Protein 2QSJ (pdb70)

Organism: Ruegeria pomeroyi (strain ATCC 700808 / DSM 15171 / DSS-3) (NCBI:txid246200)

Sequence (242 aa):
LTVVLIVDDHHLIRAGAKNLLEGAFSGMRVEGAETVSDALAFLEADNTVDLILLDVAIDGLVRLKRFDPSNAVALIHELIRAALEAGADGFIPKSADPQVLIHAVSLILEGEIFLPRSYLLTVVLIVDDHHLIRAGAKNLLEGAFSGMRVEGAETVSDALAFLEADNTVDLILLDVAIDGLVRLKRFDPSNAVALISGEHELIRAALEAGADGFIPKSADPQVLIHAVSLILEGEIFLPRSY

CATH classification: 3.40.50.2300

Solvent-accessible surface area: 11861 Å² total; per-residue (Å²): 131,41,8,0,0,4,4,2,92,116,88,144,58,13,25,37,10,83,103,52,0,52,71,55,43,129,34,14,43,6,4,8,6,56,65,26,68,41,0,26,16,14,10,70,2,43,10,106,13,69,0,0,1,5,38,85,92,43,86,5,0,41,96,0,27,178,78,46,103,99,15,21,0,0,0,16,143,103,75,13,81,27,1,46,129,31,35,5,34,0,27,3,44,113,112,31,79,72,98,56,27,18,102,2,0,26,74,6,56,135,66,105,88,45,29,16,217,106,54,143,129,41,8,0,0,6,3,3,91,100,98,138,70,15,22,38,10,69,102,51,0,57,70,50,40,129,37,15,39,6,3,7,6,45,62,22,67,36,0,19,26,21,15,102,6,85,18,96,13,66,0,0,0,4,43,48,85,44,92,4,0,41,92,0,34,191,86,46,99,99,8,20,0,0,0,14,3,65,162,141,114,50,10,100,24,1,51,148,27,34,4,31,0,3,3,32,70,110,29,84,74,93,59,20,18,109,1,0,37,78,5,63,142,67,106,91,40,52,16,242,113,78

InterPro domains:
  IPR000792 Transcription regulator LuxR, C-terminal [PF00196] (151-204)
  IPR000792 Transcription regulator LuxR, C-terminal [PR00038] (153-167)
  IPR000792 Transcription regulator LuxR, C-terminal [PR00038] (167-183)
  IPR000792 Transcription regulator LuxR, C-terminal [PR00038] (183-195)
  IPR000792 Transcription regulator LuxR, C-terminal [PS50043] (146-211)
  IPR000792 Transcription regulator LuxR, C-terminal [SM00421] (150-207)
  IPR000792 Transcription regulator LuxR, C-terminal [cd06170] (153-200)
  IPR001789 Signal transduction response regulator, receiver domain [PF00072] (4-116)
  IPR001789 Signal transduction response regulator, receiver domain [PS50110] (3-120)
  IPR001789 Signal transduction response regulator, receiver domain [SM00448] (2-116)
  IPR011006 CheY-like superfamily [SSF52172] (3-129)
  IPR016032 Signal transduction response regulator, C-terminal effector [SSF46894] (139-211)
  IPR036388 Winged helix-like DNA-binding domain superfamily [G3DSA:1.10.10.10] (132-210)
  IPR051015 DNA-binding transcriptional activator EvgA-like [PTHR45566] (2-210)
  IPR058245 NreC/VraR/RcsB-like, phosphoacceptor receiver domain [cd17535] (4-121)

Structure (mmCIF, N/CA/C/O backbone):
data_2QSJ
#
_entry.id   2QSJ
#
_cell.length_a   57.459
_cell.length_b   57.459
_cell.length_c   111.354
_cell.angle_alpha   90.000
_cell.angle_beta   90.000
_cell.angle_gamma   90.000
#
_symmetry.space_group_name_H-M   'P 41'
#
loop_
_entity.id
_entity.type
_entity.pdbx_description
1 polymer 'DNA-binding response regulator, LuxR family'
2 water water
#
loop_
_atom_site.group_PDB
_atom_site.id
_atom_site.type_symbol
_atom_site.label_atom_id
_atom_site.label_alt_id
_atom_site.label_comp_id
_atom_site.label_asym_id
_atom_site.label_entity_id
_atom_site.label_seq_id
_atom_site.pdbx_PDB_ins_code
_atom_site.Cartn_x
_atom_site.Cartn_y
_atom_site.Cartn_z
_atom_site.occupancy
_atom_site.B_iso_or_equiv
_atom_site.auth_seq_id
_atom_site.auth_comp_id
_atom_site.auth_asym_id
_atom_site.auth_atom_id
_atom_site.pdbx_PDB_model_num
ATOM 1 N N . LEU A 1 3 ? 22.213 -11.787 69.494 1.00 67.34 1 LEU A N 1
ATOM 2 C CA . LEU A 1 3 ? 21.376 -11.416 68.294 1.00 66.47 1 LEU A CA 1
ATOM 3 C C . LEU A 1 3 ? 21.479 -9.916 68.005 1.00 64.97 1 LEU A C 1
ATOM 4 O O . LEU A 1 3 ? 21.256 -9.079 68.905 1.00 66.33 1 LEU A O 1
ATOM 9 N N . THR A 1 4 ? 21.818 -9.579 66.767 1.00 62.48 2 THR A N 1
ATOM 10 C CA . THR A 1 4 ? 21.781 -8.193 66.297 1.00 60.35 2 THR A CA 1
ATOM 11 C C . THR A 1 4 ? 20.372 -7.806 65.843 1.00 58.15 2 THR A C 1
ATOM 12 O O . THR A 1 4 ? 19.741 -8.570 65.107 1.00 57.27 2 THR A O 1
ATOM 16 N N . VAL A 1 5 ? 19.896 -6.635 66.284 1.00 55.79 3 VAL A N 1
ATOM 17 C CA . VAL A 1 5 ? 18.520 -6.169 65.994 1.00 53.73 3 VAL A CA 1
ATOM 18 C C . VAL A 1 5 ? 18.584 -4.820 65.294 1.00 52.59 3 VAL A C 1
ATOM 19 O O . VAL A 1 5 ? 19.156 -3.841 65.828 1.00 50.04 3 VAL A O 1
ATOM 23 N N . VAL A 1 6 ? 18.023 -4.782 64.082 1.00 51.08 4 VAL A N 1
ATOM 24 C CA . VAL A 1 6 ? 17.920 -3.531 63.308 1.00 49.76 4 VAL A CA 1
ATOM 25 C C . VAL A 1 6 ? 16.452 -3.227 63.186 1.00 49.78 4 VAL A C 1
ATOM 26 O O . VAL A 1 6 ? 15.685 -4.134 62.900 1.00 48.95 4 VAL A O 1
ATOM 30 N N . LEU A 1 7 ? 16.064 -1.988 63.519 1.00 48.18 5 LEU A N 1
ATOM 31 C CA . LEU A 1 7 ? 14.697 -1.530 63.316 1.00 48.69 5 LEU A CA 1
ATOM 32 C C . LEU A 1 7 ? 14.649 -0.678 62.063 1.00 48.48 5 LEU A C 1
ATOM 33 O O . LEU A 1 7 ? 15.337 0.354 61.979 1.00 49.25 5 LEU A O 1
ATOM 38 N N . ILE A 1 8 ? 13.862 -1.093 61.077 1.00 48.72 6 ILE A N 1
ATOM 39 C CA . ILE A 1 8 ? 13.669 -0.242 59.908 1.00 48.02 6 ILE A CA 1
ATOM 40 C C . ILE A 1 8 ? 12.355 0.534 60.008 1.00 50.18 6 ILE A C 1
ATOM 41 O O . ILE A 1 8 ? 11.278 -0.055 60.254 1.00 48.28 6 ILE A O 1
ATOM 46 N N . VAL A 1 9 ? 12.448 1.857 59.805 1.00 50.12 7 VAL A N 1
ATOM 47 C CA . VAL A 1 9 ? 11.335 2.781 60.043 1.00 50.92 7 VAL A CA 1
ATOM 48 C C . VAL A 1 9 ? 11.077 3.375 58.664 1.00 53.24 7 VAL A C 1
ATOM 49 O O . VAL A 1 9 ? 11.850 4.234 58.223 1.00 54.75 7 VAL A O 1
ATOM 53 N N . ASP A 1 10 ? 10.073 2.824 57.960 1.00 51.82 8 ASP A N 1
ATOM 54 C CA . ASP A 1 10 ? 9.696 3.176 56.595 1.00 53.02 8 ASP A CA 1
ATOM 55 C C . ASP A 1 10 ? 8.208 2.798 56.352 1.00 52.74 8 ASP A C 1
ATOM 56 O O . ASP A 1 10 ? 7.729 1.734 56.800 1.00 49.56 8 ASP A O 1
ATOM 61 N N . ASP A 1 11 ? 7.507 3.627 55.589 1.00 52.91 9 ASP A N 1
ATOM 62 C CA . ASP A 1 11 ? 6.045 3.433 55.425 1.00 54.55 9 ASP A CA 1
ATOM 63 C C . ASP A 1 11 ? 5.657 2.517 54.302 1.00 53.21 9 ASP A C 1
ATOM 64 O O . ASP A 1 11 ? 4.481 2.382 54.048 1.00 53.91 9 ASP A O 1
ATOM 69 N N . HIS A 1 12 ? 6.623 1.870 53.645 1.00 51.52 10 HIS A N 1
ATOM 70 C CA . HIS A 1 12 ? 6.302 0.879 52.636 1.00 50.63 10 HIS A CA 1
ATOM 71 C C . HIS A 1 12 ? 6.777 -0.468 53.079 1.00 48.66 10 HIS A C 1
ATOM 72 O O . HIS A 1 12 ? 7.958 -0.639 53.394 1.00 47.30 10 HIS A O 1
ATOM 79 N N . HIS A 1 13 ? 5.857 -1.424 53.077 1.00 46.70 11 HIS A N 1
ATOM 80 C CA . HIS A 1 13 ? 6.127 -2.771 53.474 1.00 47.52 11 HIS A CA 1
ATOM 81 C C . HIS A 1 13 ? 7.231 -3.327 52.583 1.00 48.08 11 HIS A C 1
ATOM 82 O O . HIS A 1 13 ? 8.100 -4.021 53.060 1.00 47.41 11 HIS A O 1
ATOM 89 N N . LEU A 1 14 ? 7.135 -3.074 51.289 1.00 48.39 12 LEU A N 1
ATOM 90 C CA . LEU A 1 14 ? 8.137 -3.557 50.304 1.00 50.14 12 LEU A CA 1
ATOM 91 C C . LEU A 1 14 ? 9.583 -3.188 50.725 1.00 48.39 12 LEU A C 1
ATOM 92 O O . LEU A 1 14 ? 10.450 -4.006 50.697 1.00 49.34 12 LEU A O 1
ATOM 97 N N . ILE A 1 15 ? 9.782 -1.978 51.195 1.00 49.02 13 ILE A N 1
ATOM 98 C CA . ILE A 1 15 ? 11.063 -1.532 51.680 1.00 50.05 13 ILE A CA 1
ATOM 99 C C . ILE A 1 15 ? 11.511 -2.235 52.946 1.00 50.28 13 ILE A C 1
ATOM 100 O O . ILE A 1 15 ? 12.665 -2.691 53.022 1.00 48.90 13 ILE A O 1
ATOM 105 N N . ARG A 1 16 ? 10.612 -2.312 53.943 1.00 47.79 14 ARG A N 1
ATOM 106 C CA . ARG A 1 16 ? 10.930 -2.936 55.227 1.00 47.32 14 ARG A CA 1
ATOM 107 C C . ARG A 1 16 ? 11.211 -4.429 55.027 1.00 48.48 14 ARG A C 1
ATOM 108 O O . ARG A 1 16 ? 12.168 -4.974 55.589 1.00 47.87 14 ARG A O 1
ATOM 116 N N . ALA A 1 17 ? 10.405 -5.085 54.204 1.00 49.13 15 ALA A N 1
ATOM 117 C CA . ALA A 1 17 ? 10.594 -6.535 53.912 1.00 49.59 15 ALA A CA 1
ATOM 118 C C . ALA A 1 17 ? 11.829 -6.822 53.061 1.00 49.95 15 ALA A C 1
ATOM 119 O O . ALA A 1 17 ? 12.530 -7.831 53.260 1.00 50.94 15 ALA A O 1
ATOM 121 N N . GLY A 1 18 ? 12.107 -5.950 52.110 1.00 50.32 16 GLY A N 1
ATOM 122 C CA . GLY A 1 18 ? 13.327 -6.088 51.307 1.00 50.98 16 GLY A CA 1
ATOM 123 C C . GLY A 1 18 ? 14.562 -6.007 52.204 1.00 50.84 16 GLY A C 1
ATOM 124 O O . GLY A 1 18 ? 15.460 -6.840 52.104 1.00 49.58 16 GLY A O 1
ATOM 125 N N . ALA A 1 19 ? 14.581 -5.017 53.102 1.00 49.93 17 ALA A N 1
ATOM 126 C CA . ALA A 1 19 ? 15.703 -4.819 54.042 1.00 50.66 17 ALA A CA 1
ATOM 127 C C . ALA A 1 19 ? 15.855 -6.022 54.990 1.00 50.87 17 ALA A C 1
ATOM 128 O O . ALA A 1 19 ? 16.969 -6.506 55.252 1.00 50.48 17 ALA A O 1
ATOM 130 N N . LYS A 1 20 ? 14.725 -6.512 55.488 1.00 48.97 18 LYS A N 1
ATOM 131 C CA . LYS A 1 20 ? 14.722 -7.640 56.379 1.00 49.85 18 LYS A CA 1
ATOM 132 C C . LYS A 1 20 ? 15.322 -8.889 55.692 1.00 52.05 18 LYS A C 1
ATOM 133 O O . LYS A 1 20 ? 16.132 -9.607 56.305 1.00 51.54 18 LYS A O 1
ATOM 139 N N . ASN A 1 21 ? 14.877 -9.146 54.455 1.00 52.08 19 ASN A N 1
ATOM 140 C CA . ASN A 1 21 ? 15.279 -10.324 53.728 1.00 54.60 19 ASN A CA 1
ATOM 141 C C . ASN A 1 21 ? 16.765 -10.217 53.398 1.00 54.29 19 ASN A C 1
ATOM 142 O O . ASN A 1 21 ? 17.534 -11.097 53.694 1.00 55.31 19 ASN A O 1
ATOM 147 N N . LEU A 1 22 ? 17.158 -9.103 52.827 1.00 53.93 20 LEU A N 1
ATOM 148 C CA . LEU A 1 22 ? 18.563 -8.828 52.594 1.00 54.76 20 LEU A CA 1
ATOM 149 C C . LEU A 1 22 ? 19.470 -8.966 53.818 1.00 54.85 20 LEU A C 1
ATOM 150 O O . LEU A 1 22 ? 20.492 -9.686 53.776 1.00 54.54 20 LEU A O 1
ATOM 155 N N . LEU A 1 23 ? 19.143 -8.261 54.903 1.00 53.84 21 LEU A N 1
ATOM 156 C CA . LEU A 1 23 ? 20.027 -8.205 56.046 1.00 53.77 21 LEU A CA 1
ATOM 157 C C . LEU A 1 23 ? 19.997 -9.497 56.839 1.00 54.67 21 LEU A C 1
ATOM 158 O O . LEU A 1 23 ? 21.008 -9.920 57.420 1.00 54.84 21 LEU A O 1
ATOM 163 N N . GLU A 1 24 ? 18.837 -10.123 56.921 1.00 54.79 22 GLU A N 1
ATOM 164 C CA . GLU A 1 24 ? 18.794 -11.353 57.669 1.00 55.38 22 GLU A CA 1
ATOM 165 C C . GLU A 1 24 ? 19.517 -12.473 56.901 1.00 57.43 22 GLU A C 1
ATOM 166 O O . GLU A 1 24 ? 20.043 -13.394 57.510 1.00 58.42 22 GLU A O 1
ATOM 172 N N . GLY A 1 25 ? 19.512 -12.404 55.576 1.00 58.62 23 GLY A N 1
ATOM 173 C CA . GLY A 1 25 ? 20.226 -13.400 54.741 1.00 61.09 23 GLY A CA 1
ATOM 174 C C . GLY A 1 25 ? 21.750 -13.254 54.767 1.00 61.92 23 GLY A C 1
ATOM 175 O O . GLY A 1 25 ? 22.478 -14.246 54.654 1.00 62.65 23 GLY A O 1
ATOM 176 N N . ALA A 1 26 ? 22.227 -12.028 54.960 1.00 62.34 24 ALA A N 1
ATOM 177 C CA . ALA A 1 26 ? 23.644 -11.738 54.845 1.00 63.10 24 ALA A CA 1
ATOM 178 C C . ALA A 1 26 ? 24.365 -11.846 56.169 1.00 63.93 24 ALA A C 1
ATOM 179 O O . ALA A 1 26 ? 25.576 -12.029 56.175 1.00 63.87 24 ALA A O 1
ATOM 181 N N . PHE A 1 27 ? 23.631 -11.697 57.273 1.00 63.97 25 PHE A N 1
ATOM 182 C CA . PHE A 1 27 ? 24.213 -11.655 58.592 1.00 65.21 25 PHE A CA 1
ATOM 183 C C . PHE A 1 27 ? 23.654 -12.846 59.357 1.00 66.56 25 PHE A C 1
ATOM 184 O O . PHE A 1 27 ? 22.458 -13.109 59.289 1.00 67.38 25 PHE A O 1
ATOM 192 N N . SER A 1 28 ? 24.496 -13.546 60.115 1.00 67.79 26 SER A N 1
ATOM 193 C CA . SER A 1 28 ? 24.045 -14.762 60.812 1.00 68.58 26 SER A CA 1
ATOM 194 C C . SER A 1 28 ? 23.156 -14.485 62.035 1.00 68.20 26 SER A C 1
ATOM 195 O O . SER A 1 28 ? 22.050 -15.055 62.165 1.00 69.35 26 SER A O 1
ATOM 198 N N . GLY A 1 29 ? 23.606 -13.625 62.936 1.00 66.05 27 GLY A N 1
ATOM 199 C CA . GLY A 1 29 ? 22.774 -13.453 64.125 1.00 64.96 27 GLY A CA 1
ATOM 200 C C . GLY A 1 29 ? 21.871 -12.228 64.079 1.00 63.23 27 GLY A C 1
ATOM 201 O O . GLY A 1 29 ? 21.692 -11.581 65.108 1.00 63.29 27 GLY A O 1
ATOM 202 N N . MET A 1 30 ? 21.275 -11.968 62.906 1.00 61.00 28 MET A N 1
ATOM 203 C CA . MET A 1 30 ? 20.537 -10.721 62.577 1.00 59.11 28 MET A CA 1
ATOM 204 C C . MET A 1 30 ? 19.019 -10.875 62.552 1.00 57.47 28 MET A C 1
ATOM 205 O O . MET A 1 30 ? 18.490 -11.748 61.862 1.00 57.41 28 MET A O 1
ATOM 210 N N . ARG A 1 31 ? 18.351 -9.986 63.291 1.00 55.42 29 ARG A N 1
ATOM 211 C CA . ARG A 1 31 ? 16.900 -9.821 63.279 1.00 53.87 29 ARG A CA 1
ATOM 212 C C . ARG A 1 31 ? 16.468 -8.416 62.846 1.00 52.56 29 ARG A C 1
ATOM 213 O O . ARG A 1 31 ? 16.909 -7.424 63.419 1.00 51.08 29 ARG A O 1
ATOM 221 N N . VAL A 1 32 ? 15.589 -8.340 61.841 1.00 51.11 30 VAL A N 1
ATOM 222 C CA . VAL A 1 32 ? 15.078 -7.020 61.386 1.00 49.76 30 VAL A CA 1
ATOM 223 C C . VAL A 1 32 ? 13.600 -6.898 61.741 1.00 48.77 30 VAL A C 1
ATOM 224 O O . VAL A 1 32 ? 12.783 -7.735 61.372 1.00 48.87 30 VAL A O 1
ATOM 228 N N . GLU A 1 33 ? 13.292 -5.861 62.498 1.00 46.49 31 GLU A N 1
ATOM 229 C CA . GLU A 1 33 ? 11.924 -5.491 62.841 1.00 48.05 31 GLU A CA 1
ATOM 230 C C . GLU A 1 33 ? 11.539 -4.185 62.191 1.00 47.12 31 GLU A C 1
ATOM 231 O O . GLU A 1 33 ? 12.409 -3.437 61.755 1.00 48.32 31 GLU A O 1
ATOM 237 N N . GLY A 1 34 ? 10.226 -3.964 62.029 1.00 46.19 32 GLY A N 1
ATOM 238 C CA . GLY A 1 34 ? 9.742 -2.845 61.229 1.00 46.10 32 GLY A CA 1
ATOM 239 C C . GLY A 1 34 ? 8.846 -1.900 62.014 1.00 47.02 32 GLY A C 1
ATOM 240 O O . GLY A 1 34 ? 8.150 -2.303 62.960 1.00 45.74 32 GLY A O 1
ATOM 241 N N . ALA A 1 35 ? 8.888 -0.634 61.653 1.00 47.11 33 ALA A N 1
ATOM 242 C CA . ALA A 1 35 ? 7.831 0.291 62.075 1.00 48.23 33 ALA A CA 1
ATOM 243 C C . ALA A 1 35 ? 7.529 1.192 60.917 1.00 50.48 33 ALA A C 1
ATOM 244 O O . ALA A 1 35 ? 8.354 1.376 59.993 1.00 49.65 33 ALA A O 1
ATOM 246 N N . GLU A 1 36 ? 6.320 1.756 60.933 1.00 51.38 34 GLU A N 1
ATOM 247 C CA . GLU A 1 36 ? 5.873 2.454 59.793 1.00 52.79 34 GLU A CA 1
ATOM 248 C C . GLU A 1 36 ? 6.037 3.935 60.035 1.00 54.35 34 GLU A C 1
ATOM 249 O O . GLU A 1 36 ? 6.161 4.661 59.073 1.00 55.68 34 GLU A O 1
ATOM 255 N N . THR A 1 37 ? 6.006 4.394 61.290 1.00 54.91 35 THR A N 1
ATOM 256 C CA . THR A 1 37 ? 6.244 5.807 61.533 1.00 56.58 35 THR A CA 1
ATOM 257 C C . THR A 1 37 ? 7.260 6.028 62.615 1.00 55.76 35 THR A C 1
ATOM 258 O O . THR A 1 37 ? 7.465 5.177 63.447 1.00 56.13 35 THR A O 1
ATOM 262 N N . VAL A 1 38 ? 7.824 7.239 62.653 1.00 57.13 36 VAL A N 1
ATOM 263 C CA . VAL A 1 38 ? 8.606 7.704 63.832 1.00 56.96 36 VAL A CA 1
ATOM 264 C C . VAL A 1 38 ? 7.885 7.489 65.167 1.00 55.20 36 VAL A C 1
ATOM 265 O O . VAL A 1 38 ? 8.437 6.983 66.150 1.00 54.22 36 VAL A O 1
ATOM 269 N N . SER A 1 39 ? 6.623 7.866 65.196 1.00 55.11 37 SER A N 1
ATOM 270 C CA . SER A 1 39 ? 5.850 7.736 66.432 1.00 54.16 37 SER A CA 1
ATOM 271 C C . SER A 1 39 ? 5.711 6.260 66.802 1.00 51.32 37 SER A C 1
ATOM 272 O O . SER A 1 39 ? 5.839 5.876 67.936 1.00 51.40 37 SER A O 1
ATOM 275 N N . ASP A 1 40 ? 5.467 5.417 65.820 1.00 52.16 38 ASP A N 1
ATOM 276 C CA . ASP A 1 40 ? 5.441 3.941 66.084 1.00 50.92 38 ASP A CA 1
ATOM 277 C C . ASP A 1 40 ? 6.792 3.427 66.513 1.00 49.44 38 ASP A C 1
ATOM 278 O O . ASP A 1 40 ? 6.903 2.599 67.408 1.00 48.71 38 ASP A O 1
ATOM 283 N N . ALA A 1 41 ? 7.856 3.952 65.902 1.00 50.09 39 ALA A N 1
ATOM 284 C CA . ALA A 1 41 ? 9.216 3.543 66.343 1.00 48.70 39 ALA A CA 1
ATOM 285 C C . ALA A 1 41 ? 9.451 3.931 67.795 1.00 48.17 39 ALA A C 1
ATOM 286 O O . ALA A 1 41 ? 9.973 3.160 68.594 1.00 47.22 39 ALA A O 1
ATOM 288 N N . LEU A 1 42 ? 9.047 5.143 68.173 1.00 49.68 40 LEU A N 1
ATOM 289 C CA . LEU A 1 42 ? 9.269 5.591 69.559 1.00 48.49 40 LEU A CA 1
ATOM 290 C C . LEU A 1 42 ? 8.474 4.784 70.552 1.00 48.41 40 LEU A C 1
ATOM 291 O O . LEU A 1 42 ? 8.976 4.440 71.603 1.00 51.18 40 LEU A O 1
ATOM 296 N N . ALA A 1 43 ? 7.230 4.438 70.229 1.00 48.68 41 ALA A N 1
ATOM 297 C CA . ALA A 1 43 ? 6.423 3.548 71.104 1.00 47.44 41 ALA A CA 1
ATOM 298 C C . ALA A 1 43 ? 7.065 2.178 71.238 1.00 46.93 41 ALA A C 1
ATOM 299 O O . ALA A 1 43 ? 7.022 1.544 72.307 1.00 46.92 41 ALA A O 1
ATOM 301 N N . PHE A 1 44 ? 7.608 1.661 70.116 1.00 45.20 42 PHE A N 1
ATOM 302 C CA . PHE A 1 44 ? 8.331 0.378 70.152 1.00 44.30 42 PHE A CA 1
ATOM 303 C C . PHE A 1 44 ? 9.510 0.462 71.146 1.00 45.34 42 PHE A C 1
ATOM 304 O O . PHE A 1 44 ? 9.723 -0.409 72.031 1.00 45.37 42 PHE A O 1
ATOM 312 N N . LEU A 1 45 ? 10.264 1.537 71.013 1.00 47.69 43 LEU A N 1
ATOM 313 C CA . LEU A 1 45 ? 11.411 1.776 71.888 1.00 50.42 43 LEU A CA 1
ATOM 314 C C . LEU A 1 45 ? 11.051 1.986 73.363 1.00 51.57 43 LEU A C 1
ATOM 315 O O . LEU A 1 45 ? 11.762 1.529 74.212 1.00 52.09 43 LEU A O 1
ATOM 320 N N . GLU A 1 46 ? 9.951 2.656 73.672 1.00 54.42 44 GLU A N 1
ATOM 321 C CA . GLU A 1 46 ? 9.541 2.756 75.113 1.00 55.96 44 GLU A CA 1
ATOM 322 C C . GLU A 1 46 ? 9.269 1.433 75.775 1.00 56.82 44 GLU A C 1
ATOM 323 O O . GLU A 1 46 ? 9.611 1.238 76.945 1.00 58.16 44 GLU A O 1
ATOM 329 N N . ALA A 1 47 ? 8.684 0.503 75.035 1.00 55.75 45 ALA A N 1
ATOM 330 C CA . ALA A 1 47 ? 8.185 -0.711 75.609 1.00 54.72 45 ALA A CA 1
ATOM 331 C C . ALA A 1 47 ? 9.356 -1.659 75.842 1.00 55.69 45 ALA A C 1
ATOM 332 O O . ALA A 1 47 ? 9.187 -2.871 75.974 1.00 54.38 45 ALA A O 1
ATOM 334 N N . ASP A 1 48 ? 10.547 -1.063 75.907 1.00 57.04 46 ASP A N 1
ATOM 335 C CA . ASP A 1 48 ? 11.781 -1.735 76.328 1.00 58.37 46 ASP A CA 1
ATOM 336 C C . ASP A 1 48 ? 12.413 -2.575 75.223 1.00 57.31 46 ASP A C 1
ATOM 337 O O . ASP A 1 48 ? 13.276 -3.381 75.497 1.00 58.35 46 ASP A O 1
ATOM 342 N N . ASN A 1 49 ? 11.967 -2.413 73.984 1.00 56.11 47 ASN A N 1
ATOM 343 C CA . ASN A 1 49 ? 12.525 -3.216 72.899 1.00 54.91 47 ASN A CA 1
ATOM 344 C C . ASN A 1 49 ? 13.877 -2.624 72.507 1.00 54.38 47 ASN A C 1
ATOM 345 O O . ASN A 1 49 ? 13.944 -1.462 72.131 1.00 53.43 47 ASN A O 1
ATOM 350 N N . THR A 1 50 ? 14.946 -3.400 72.647 1.00 54.14 48 THR A N 1
ATOM 351 C CA . THR A 1 50 ? 16.293 -2.836 72.395 1.00 55.99 48 THR A CA 1
ATOM 352 C C . THR A 1 50 ? 16.748 -3.118 70.962 1.00 55.17 48 THR A C 1
ATOM 353 O O . THR A 1 50 ? 16.410 -4.153 70.403 1.00 54.91 48 THR A O 1
ATOM 357 N N . VAL A 1 51 ? 17.520 -2.198 70.388 1.00 55.21 49 VAL A N 1
ATOM 358 C CA . VAL A 1 51 ? 18.040 -2.336 69.026 1.00 54.83 49 VAL A CA 1
ATOM 359 C C . VAL A 1 51 ? 19.519 -1.924 68.952 1.00 55.47 49 VAL A C 1
ATOM 360 O O . VAL A 1 51 ? 20.004 -1.108 69.772 1.00 54.85 49 VAL A O 1
ATOM 364 N N . ASP A 1 52 ? 20.221 -2.486 67.961 1.00 53.68 50 ASP A N 1
ATOM 365 C CA . ASP A 1 52 ? 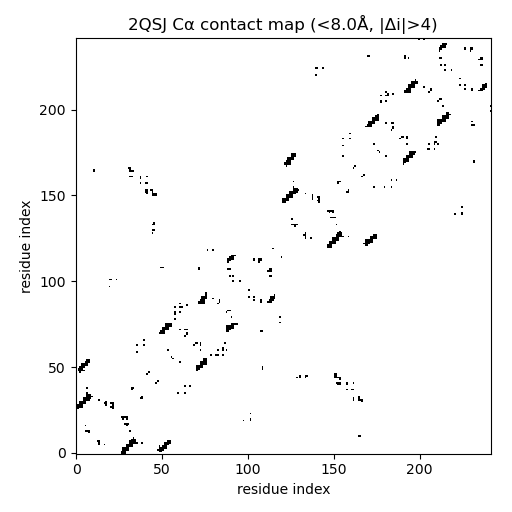21.593 -2.093 67.676 1.00 53.85 50 ASP A CA 1
ATOM 366 C C . ASP A 1 52 ? 21.648 -0.945 66.661 1.00 53.22 50 ASP A C 1
ATOM 367 O O . ASP A 1 52 ? 22.615 -0.189 66.646 1.00 54.87 50 ASP A O 1
ATOM 372 N N . LEU A 1 53 ? 20.613 -0.773 65.835 1.00 50.58 51 LEU A N 1
ATOM 373 C CA . LEU A 1 53 ? 20.627 0.257 64.796 1.00 49.38 51 LEU A CA 1
ATOM 374 C C . LEU A 1 53 ? 19.207 0.530 64.320 1.00 47.82 51 LEU A C 1
ATOM 375 O O . LEU A 1 53 ? 18.441 -0.395 64.178 1.00 46.13 51 LEU A O 1
ATOM 380 N N . ILE A 1 54 ? 18.903 1.796 64.063 1.00 46.84 52 ILE A N 1
ATOM 381 C CA . ILE A 1 54 ? 17.662 2.203 63.421 1.00 46.68 52 ILE A CA 1
ATOM 382 C C . ILE A 1 54 ? 17.978 2.741 62.045 1.00 47.37 52 ILE A C 1
ATOM 383 O O . ILE A 1 54 ? 18.836 3.624 61.921 1.00 48.45 52 ILE A O 1
ATOM 388 N N . LEU A 1 55 ? 17.335 2.204 61.008 1.00 47.73 53 LEU A N 1
ATOM 389 C CA . LEU A 1 55 ? 17.378 2.769 59.663 1.00 48.81 53 LEU A CA 1
ATOM 390 C C . LEU A 1 55 ? 16.115 3.567 59.491 1.00 51.57 53 LEU A C 1
ATOM 391 O O . LEU A 1 55 ? 14.994 3.009 59.588 1.00 51.86 53 LEU A O 1
ATOM 396 N N . LEU A 1 56 ? 16.278 4.858 59.226 1.00 52.19 54 LEU A N 1
ATOM 397 C CA . LEU A 1 56 ? 15.190 5.813 59.237 1.00 55.21 54 LEU A CA 1
ATOM 398 C C . LEU A 1 56 ? 15.006 6.400 57.882 1.00 56.92 54 LEU A C 1
ATOM 399 O O . LEU A 1 56 ? 15.944 7.016 57.322 1.00 55.06 54 LEU A O 1
ATOM 404 N N . ASP A 1 57 ? 13.811 6.170 57.335 1.00 59.66 55 ASP A N 1
ATOM 405 C CA . ASP A 1 57 ? 13.406 6.782 56.081 1.00 64.33 55 ASP A CA 1
ATOM 406 C C . ASP A 1 57 ? 13.303 8.303 56.090 1.00 66.20 55 ASP A C 1
ATOM 407 O O . ASP A 1 57 ? 12.958 8.923 57.104 1.00 67.01 55 ASP A O 1
ATOM 412 N N . VAL A 1 58 ? 13.578 8.887 54.926 1.00 68.20 56 VAL A N 1
ATOM 413 C CA . VAL A 1 58 ? 13.322 10.298 54.701 1.00 69.98 56 VAL A CA 1
ATOM 414 C C . VAL A 1 58 ? 12.206 10.434 53.645 1.00 71.53 56 VAL A C 1
ATOM 415 O O . VAL A 1 58 ? 12.296 9.846 52.551 1.00 72.33 56 VAL A O 1
ATOM 419 N N . ALA A 1 65 ? 11.394 15.029 59.400 1.00 74.93 63 ALA A N 1
ATOM 420 C CA . ALA A 1 65 ? 12.386 14.579 58.415 1.00 75.67 63 ALA A CA 1
ATOM 421 C C . ALA A 1 65 ? 13.770 14.466 59.072 1.00 75.21 63 ALA A C 1
ATOM 422 O O . ALA A 1 65 ? 14.263 13.359 59.278 1.00 74.96 63 ALA A O 1
ATOM 424 N N . ILE A 1 66 ? 14.362 15.608 59.435 1.00 74.33 64 ILE A N 1
ATOM 425 C CA . ILE A 1 66 ? 15.454 15.640 60.393 1.00 73.03 64 ILE A CA 1
ATOM 426 C C . ILE A 1 66 ? 14.849 15.589 61.788 1.00 71.67 64 ILE A C 1
ATOM 427 O O . ILE A 1 66 ? 15.459 15.103 62.744 1.00 71.09 64 ILE A O 1
ATOM 432 N N . ASP A 1 67 ? 13.633 16.108 61.914 1.00 70.87 65 ASP A N 1
ATOM 433 C CA . ASP A 1 67 ? 12.950 16.067 63.204 1.00 70.29 65 ASP A CA 1
ATOM 434 C C . ASP A 1 67 ? 12.689 14.623 63.709 1.00 67.58 65 ASP A C 1
ATOM 435 O O . ASP A 1 67 ? 12.797 14.349 64.905 1.00 67.12 65 ASP A O 1
ATOM 440 N N . GLY A 1 68 ? 12.422 13.696 62.788 1.00 66.87 66 GLY A N 1
ATOM 441 C CA . GLY A 1 68 ? 12.377 12.238 63.145 1.00 64.34 66 GLY A CA 1
ATOM 442 C C . GLY A 1 68 ? 13.704 11.816 63.757 1.00 62.52 66 GLY A C 1
ATOM 443 O O . GLY A 1 68 ? 13.757 11.242 64.856 1.00 61.75 66 GLY A O 1
ATOM 444 N N . LEU A 1 69 ? 14.798 12.146 63.065 1.00 61.85 67 LEU A N 1
ATOM 445 C CA . LEU A 1 69 ? 16.125 11.792 63.567 1.00 61.08 67 LEU A CA 1
ATOM 446 C C . LEU A 1 69 ? 16.351 12.394 64.954 1.00 60.54 67 LEU A C 1
ATOM 447 O O . LEU A 1 69 ? 16.824 11.732 65.891 1.00 59.75 67 LEU A O 1
ATOM 452 N N . VAL A 1 70 ? 15.974 13.660 65.109 1.00 61.92 68 VAL A N 1
ATOM 453 C CA . VAL A 1 70 ? 16.179 14.332 66.396 1.00 62.64 68 VAL A CA 1
ATOM 454 C C . VAL A 1 70 ? 15.340 13.629 67.483 1.00 62.38 68 VAL A C 1
ATOM 455 O O . VAL A 1 70 ? 15.808 13.357 68.579 1.00 62.06 68 VAL A O 1
ATOM 459 N N . ARG A 1 71 ? 14.100 13.318 67.157 1.00 62.41 69 ARG A N 1
ATOM 460 C CA . ARG A 1 71 ? 13.258 12.647 68.149 1.00 63.09 69 ARG A CA 1
ATOM 461 C C . ARG A 1 71 ? 13.844 11.315 68.584 1.00 62.36 69 ARG A C 1
ATOM 462 O O . ARG A 1 71 ? 13.932 11.037 69.770 1.00 62.95 69 ARG A O 1
ATOM 470 N N . LEU A 1 72 ? 14.299 10.504 67.627 1.00 63.03 70 LEU A N 1
ATOM 471 C CA . LEU A 1 72 ? 14.824 9.170 67.951 1.00 62.16 70 LEU A CA 1
ATOM 472 C C . LEU A 1 72 ? 16.123 9.205 68.755 1.00 63.39 70 LEU A C 1
ATOM 473 O O . LEU A 1 72 ? 16.357 8.338 69.616 1.00 64.32 70 LEU A O 1
ATOM 478 N N . LYS A 1 73 ? 16.979 10.179 68.455 1.00 64.15 71 LYS A N 1
ATOM 479 C CA . LYS A 1 73 ? 18.216 10.412 69.236 1.00 65.22 71 LYS A CA 1
ATOM 480 C C . LYS A 1 73 ? 17.909 10.933 70.649 1.00 66.41 71 LYS A C 1
ATOM 481 O O . LYS A 1 73 ? 18.404 10.389 71.625 1.00 66.70 71 LYS A O 1
ATOM 487 N N . ARG A 1 74 ? 17.074 11.972 70.740 1.00 68.66 72 ARG A N 1
ATOM 488 C CA . ARG A 1 74 ? 16.515 12.473 72.024 1.00 70.26 72 ARG A CA 1
ATOM 489 C C . ARG A 1 74 ? 16.057 11.313 72.949 1.00 70.01 72 ARG A C 1
ATOM 490 O O . ARG A 1 74 ? 16.444 11.246 74.138 1.00 70.30 72 ARG A O 1
ATOM 498 N N . PHE A 1 75 ? 15.294 10.353 72.402 1.00 68.74 73 PHE A N 1
ATOM 499 C CA . PHE A 1 75 ? 14.877 9.197 73.198 1.00 67.07 73 PHE A CA 1
ATOM 500 C C . PHE A 1 75 ? 16.044 8.421 73.839 1.00 67.36 73 PHE A C 1
ATOM 501 O O . PHE A 1 75 ? 15.936 7.954 74.982 1.00 65.63 73 PHE A O 1
ATOM 509 N N . ASP A 1 76 ? 17.115 8.213 73.079 1.00 67.75 74 ASP A N 1
ATOM 510 C CA . ASP A 1 76 ? 18.248 7.401 73.536 1.00 69.30 74 ASP A CA 1
ATOM 511 C C . ASP A 1 76 ? 19.424 7.558 72.557 1.00 70.16 74 ASP A C 1
ATOM 512 O O . ASP A 1 76 ? 19.502 6.828 71.558 1.00 69.07 74 ASP A O 1
ATOM 517 N N . PRO A 1 77 ? 20.365 8.487 72.855 1.00 70.93 75 PRO A N 1
ATOM 518 C CA . PRO A 1 77 ? 21.424 8.781 71.885 1.00 70.37 75 PRO A CA 1
ATOM 519 C C . PRO A 1 77 ? 22.378 7.616 71.750 1.00 69.77 75 PRO A C 1
ATOM 520 O O . PRO A 1 77 ? 23.237 7.653 70.895 1.00 71.14 75 PRO A O 1
ATOM 524 N N . SER A 1 78 ? 22.229 6.591 72.578 1.00 68.39 76 SER A N 1
ATOM 525 C CA . SER A 1 78 ? 23.076 5.425 72.485 1.00 67.33 76 SER A CA 1
ATOM 526 C C . SER A 1 78 ? 22.717 4.472 71.325 1.00 65.89 76 SER A C 1
ATOM 527 O O . SER A 1 78 ? 23.453 3.492 71.071 1.00 66.36 76 SER A O 1
ATOM 530 N N . ASN A 1 79 ? 21.587 4.725 70.648 1.00 63.28 77 ASN A N 1
ATOM 531 C CA . ASN A 1 79 ? 21.202 3.941 69.451 1.00 60.11 77 ASN A CA 1
ATOM 532 C C . ASN A 1 79 ? 21.780 4.618 68.231 1.00 58.25 77 ASN A C 1
ATOM 533 O O . ASN A 1 79 ? 21.532 5.802 68.009 1.00 58.88 77 ASN A O 1
ATOM 538 N N . ALA A 1 80 ? 22.524 3.875 67.425 1.00 56.46 78 ALA A N 1
ATOM 539 C CA . ALA A 1 80 ? 22.872 4.334 66.068 1.00 54.81 78 ALA A CA 1
ATOM 540 C C . ALA A 1 80 ? 21.605 4.535 65.216 1.00 53.59 78 ALA A C 1
ATOM 541 O O . ALA A 1 80 ? 20.681 3.707 65.221 1.00 52.92 78 ALA A O 1
ATOM 543 N N . VAL A 1 81 ? 21.553 5.651 64.525 1.00 51.74 79 VAL A N 1
ATOM 544 C CA . VAL A 1 81 ? 20.483 5.927 63.617 1.00 51.37 79 VAL A CA 1
ATOM 545 C C . VAL A 1 81 ? 21.121 6.366 62.301 1.00 52.05 79 VAL A C 1
ATOM 546 O O . VAL A 1 81 ? 21.915 7.334 62.282 1.00 51.19 79 VAL A O 1
ATOM 550 N N . ALA A 1 82 ? 20.806 5.653 61.213 1.00 50.27 80 ALA A N 1
ATOM 551 C CA . ALA A 1 82 ? 21.241 6.044 59.886 1.00 51.39 80 ALA A CA 1
ATOM 552 C C . ALA A 1 82 ? 20.055 6.334 59.024 1.00 52.50 80 ALA A C 1
ATOM 553 O O . ALA A 1 82 ? 19.036 5.609 59.065 1.00 52.86 80 ALA A O 1
ATOM 555 N N . LEU A 1 83 ? 20.170 7.354 58.196 1.00 52.97 81 LEU A N 1
ATOM 556 C CA . LEU A 1 83 ? 19.122 7.655 57.237 1.00 54.04 81 LEU A CA 1
ATOM 557 C C . LEU A 1 83 ? 19.192 6.834 55.951 1.00 55.86 81 LEU A C 1
ATOM 558 O O . LEU A 1 83 ? 20.277 6.520 55.468 1.00 54.17 81 LEU A O 1
ATOM 563 N N . ILE A 1 84 ? 18.011 6.556 55.377 1.00 55.99 82 ILE A N 1
ATOM 564 C CA . ILE A 1 84 ? 17.854 5.879 54.089 1.00 57.91 82 ILE A CA 1
ATOM 565 C C . ILE A 1 84 ? 16.922 6.691 53.139 1.00 58.66 82 ILE A C 1
ATOM 566 O O . ILE A 1 84 ? 16.059 7.464 53.634 1.00 59.56 82 ILE A O 1
ATOM 571 N N . HIS A 1 90 ? 22.756 17.368 49.830 1.00 89.41 88 HIS A N 1
ATOM 572 C CA . HIS A 1 90 ? 24.009 17.703 50.519 1.00 89.82 88 HIS A CA 1
ATOM 573 C C . HIS A 1 90 ? 23.655 18.389 51.818 1.00 89.25 88 HIS A C 1
ATOM 574 O O . HIS A 1 90 ? 24.256 18.140 52.876 1.00 89.46 88 HIS A O 1
ATOM 581 N N . GLU A 1 91 ? 22.661 19.260 51.720 1.00 88.41 89 GLU A N 1
ATOM 582 C CA . GLU A 1 91 ? 22.172 20.041 52.844 1.00 87.08 89 GLU A CA 1
ATOM 583 C C . GLU A 1 91 ? 21.544 19.086 53.858 1.00 85.62 89 GLU A C 1
ATOM 584 O O . GLU A 1 91 ? 21.821 19.153 55.072 1.00 85.36 89 GLU A O 1
ATOM 590 N N . LEU A 1 92 ? 20.721 18.177 53.336 1.00 84.17 90 LEU A N 1
ATOM 591 C CA . LEU A 1 92 ? 20.105 17.134 54.145 1.00 82.26 90 LEU A CA 1
ATOM 592 C C . LEU A 1 92 ? 21.169 16.357 54.884 1.00 80.55 90 LEU A C 1
ATOM 593 O O . LEU A 1 92 ? 21.158 16.295 56.114 1.00 80.43 90 LEU A O 1
ATOM 598 N N . ILE A 1 93 ? 22.107 15.801 54.119 1.00 78.83 91 ILE A N 1
ATOM 599 C CA . ILE A 1 93 ? 23.230 15.065 54.676 1.00 76.78 91 ILE A CA 1
ATOM 600 C C . ILE A 1 93 ? 23.920 15.875 55.769 1.00 75.27 91 ILE A C 1
ATOM 601 O O . ILE A 1 93 ? 24.163 15.363 56.870 1.00 74.71 91 ILE A O 1
ATOM 606 N N . ARG A 1 94 ? 24.219 17.139 55.464 1.00 74.12 92 ARG A N 1
ATOM 607 C CA . ARG A 1 94 ? 24.935 18.018 56.395 1.00 73.49 92 ARG A CA 1
ATOM 608 C C . ARG A 1 94 ? 24.115 18.212 57.685 1.00 71.80 92 ARG A C 1
ATOM 609 O O . ARG A 1 94 ? 24.624 18.069 58.812 1.00 71.01 92 ARG A O 1
ATOM 617 N N . ALA A 1 95 ? 22.835 18.513 57.504 1.00 70.77 93 ALA A N 1
ATOM 618 C CA . ALA A 1 95 ? 21.917 18.689 58.627 1.00 70.33 93 ALA A CA 1
ATOM 619 C C . ALA A 1 95 ? 21.831 17.427 59.514 1.00 69.97 93 ALA A C 1
ATOM 620 O O . ALA A 1 95 ? 21.926 17.511 60.747 1.00 69.94 93 ALA A O 1
ATOM 622 N N . ALA A 1 96 ? 21.702 16.270 58.854 1.00 69.34 94 ALA A N 1
ATOM 623 C CA . ALA A 1 96 ? 21.622 14.953 59.486 1.00 68.90 94 ALA A CA 1
ATOM 624 C C . ALA A 1 96 ? 22.808 14.693 60.367 1.00 68.47 94 ALA A C 1
ATOM 625 O O . ALA A 1 96 ? 22.682 14.294 61.519 1.00 67.97 94 ALA A O 1
ATOM 627 N N . LEU A 1 97 ? 23.989 14.910 59.810 1.00 68.61 95 LEU A N 1
ATOM 628 C CA . LEU A 1 97 ? 25.205 14.684 60.561 1.00 68.64 95 LEU A CA 1
ATOM 629 C C . LEU A 1 97 ? 25.290 15.548 61.805 1.00 68.66 95 LEU A C 1
ATOM 630 O O . LEU A 1 97 ? 25.720 15.081 62.855 1.00 68.75 95 LEU A O 1
ATOM 635 N N . GLU A 1 98 ? 24.864 16.804 61.690 1.00 70.02 96 GLU A N 1
ATOM 636 C CA . GLU A 1 98 ? 24.894 17.727 62.843 1.00 71.33 96 GLU A CA 1
ATOM 637 C C . GLU A 1 98 ? 23.994 17.230 63.951 1.00 70.15 96 GLU A C 1
ATOM 638 O O . GLU A 1 98 ? 24.318 17.400 65.114 1.00 70.70 96 GLU A O 1
ATOM 644 N N . ALA A 1 99 ? 22.882 16.593 63.579 1.00 68.98 97 ALA A N 1
ATOM 645 C CA . ALA A 1 99 ? 21.966 16.012 64.562 1.00 67.85 97 ALA A CA 1
ATOM 646 C C . ALA A 1 99 ? 22.413 14.663 65.101 1.00 67.22 97 ALA A C 1
ATOM 647 O O . ALA A 1 99 ? 21.714 14.057 65.927 1.00 67.73 97 ALA A O 1
ATOM 649 N N . GLY A 1 100 ? 23.572 14.182 64.642 1.00 65.15 98 GLY A N 1
ATOM 650 C CA . GLY A 1 100 ? 24.140 12.940 65.155 1.00 62.19 98 GLY A CA 1
ATOM 651 C C . GLY A 1 100 ? 23.836 11.683 64.356 1.00 60.81 98 GLY A C 1
ATOM 652 O O . GLY A 1 100 ? 23.944 10.576 64.922 1.00 60.55 98 GLY A O 1
ATOM 653 N N . ALA A 1 101 ? 23.477 11.831 63.071 1.00 59.19 99 ALA A N 1
ATOM 654 C CA . ALA A 1 101 ? 23.230 10.656 62.190 1.00 59.57 99 ALA A CA 1
ATOM 655 C C . ALA A 1 101 ? 24.528 9.864 62.005 1.00 60.62 99 ALA A C 1
ATOM 656 O O . ALA A 1 101 ? 25.630 10.459 61.919 1.00 60.44 99 ALA A O 1
ATOM 658 N N . ASP A 1 102 ? 24.401 8.544 61.968 1.00 59.73 100 ASP A N 1
ATOM 659 C CA . ASP A 1 102 ? 25.535 7.641 61.924 1.00 60.85 100 ASP A CA 1
ATOM 660 C C . ASP A 1 102 ? 25.727 7.134 60.523 1.00 60.01 100 ASP A C 1
ATOM 661 O O . ASP A 1 102 ? 26.493 6.211 60.274 1.00 61.50 100 ASP A O 1
ATOM 666 N N . GLY A 1 103 ? 25.040 7.750 59.591 1.00 59.57 101 GLY A N 1
ATOM 667 C CA . GLY A 1 103 ? 25.105 7.289 58.244 1.00 59.26 101 GLY A CA 1
ATOM 668 C C . GLY A 1 103 ? 23.993 7.818 57.387 1.00 59.41 101 GLY A C 1
ATOM 669 O O . GLY A 1 103 ? 22.968 8.340 57.887 1.00 57.95 101 GLY A O 1
ATOM 670 N N . PHE A 1 104 ? 24.204 7.660 56.088 1.00 59.89 102 PHE A N 1
ATOM 671 C CA . PHE A 1 104 ? 23.265 8.080 55.070 1.00 62.21 102 PHE A CA 1
ATOM 672 C C . PHE A 1 104 ? 23.418 7.152 53.877 1.00 62.88 102 PHE A C 1
ATOM 673 O O . PHE A 1 104 ? 24.438 7.180 53.204 1.00 63.53 102 PHE A O 1
ATOM 681 N N . ILE A 1 105 ? 22.417 6.315 53.636 1.00 64.07 103 ILE A N 1
ATOM 682 C CA . ILE A 1 105 ? 22.475 5.311 52.585 1.00 65.69 103 ILE A CA 1
ATOM 683 C C . ILE A 1 105 ? 21.430 5.661 51.533 1.00 68.05 103 ILE A C 1
ATOM 684 O O . ILE A 1 105 ? 20.249 5.732 51.849 1.00 68.68 103 ILE A O 1
ATOM 689 N N . PRO A 1 106 ? 21.854 5.922 50.281 1.00 70.43 104 PRO A N 1
ATOM 690 C CA . PRO A 1 106 ? 20.872 6.097 49.193 1.00 72.05 104 PRO A CA 1
ATOM 691 C C . PRO A 1 106 ? 19.948 4.893 49.043 1.00 73.21 104 PRO A C 1
ATOM 692 O O . PRO A 1 106 ? 20.374 3.767 49.278 1.00 73.15 104 PRO A O 1
ATOM 696 N N . LYS A 1 107 ? 18.681 5.127 48.693 1.00 75.47 105 LYS A N 1
ATOM 697 C CA . LYS A 1 107 ? 17.751 4.005 48.439 1.00 77.39 105 LYS A CA 1
ATOM 698 C C . LYS A 1 107 ? 18.061 3.335 47.078 1.00 77.79 105 LYS A C 1
ATOM 699 O O . LYS A 1 107 ? 17.688 2.180 46.842 1.00 77.65 105 LYS A O 1
ATOM 705 N N . SER A 1 108 ? 18.756 4.078 46.218 1.00 78.68 106 SER A N 1
ATOM 706 C CA . SER A 1 108 ? 19.240 3.591 44.921 1.00 80.30 106 SER A CA 1
ATOM 707 C C . SER A 1 108 ? 20.430 2.612 44.991 1.00 80.47 106 SER A C 1
ATOM 708 O O . SER A 1 108 ? 20.714 1.910 44.010 1.00 81.47 106 SER A O 1
ATOM 711 N N . ALA A 1 109 ? 21.118 2.591 46.135 1.00 79.87 107 ALA A N 1
ATOM 712 C CA . ALA A 1 109 ? 22.340 1.820 46.341 1.00 79.44 107 ALA A CA 1
ATOM 713 C C . ALA A 1 109 ? 22.090 0.320 46.236 1.00 79.23 107 ALA A C 1
ATOM 714 O O . ALA A 1 109 ? 21.045 -0.163 46.663 1.00 79.37 107 ALA A O 1
ATOM 716 N N . ASP A 1 110 ? 23.051 -0.422 45.695 1.00 78.33 108 ASP A N 1
ATOM 717 C CA . ASP A 1 110 ? 22.833 -1.848 45.487 1.00 78.00 108 ASP A CA 1
ATOM 718 C C . ASP A 1 110 ? 22.966 -2.677 46.800 1.00 76.76 108 ASP A C 1
ATOM 719 O O . ASP A 1 110 ? 23.508 -2.191 47.781 1.00 76.29 108 ASP A O 1
ATOM 724 N N . PRO A 1 111 ? 22.413 -3.906 46.831 1.00 75.48 109 PRO A N 1
ATOM 725 C CA . PRO A 1 111 ? 22.385 -4.737 48.035 1.00 74.16 109 PRO A CA 1
ATOM 726 C C . PRO A 1 111 ? 23.668 -4.739 48.830 1.00 72.58 109 PRO A C 1
ATOM 727 O O . PRO A 1 111 ? 23.653 -4.700 50.064 1.00 72.19 109 PRO A O 1
ATOM 731 N N . GLN A 1 112 ? 24.772 -4.810 48.110 1.00 70.27 110 GLN A N 1
ATOM 732 C CA . GLN A 1 112 ? 26.066 -4.939 48.725 1.00 67.70 110 GLN A CA 1
ATOM 733 C C . GLN A 1 112 ? 26.461 -3.710 49.509 1.00 65.00 110 GLN A C 1
ATOM 734 O O . GLN A 1 112 ? 26.989 -3.831 50.605 1.00 64.48 110 GLN A O 1
ATOM 740 N N . VAL A 1 113 ? 26.196 -2.533 48.949 1.00 62.44 111 VAL A N 1
ATOM 741 C CA . VAL A 1 113 ? 26.423 -1.272 49.662 1.00 60.41 111 VAL A CA 1
ATOM 742 C C . VAL A 1 113 ? 25.631 -1.209 50.975 1.00 59.66 111 VAL A C 1
ATOM 743 O O . VAL A 1 113 ? 26.192 -0.853 52.039 1.00 59.00 111 VAL A O 1
ATOM 747 N N . LEU A 1 114 ? 24.338 -1.551 50.912 1.00 57.43 112 LEU A N 1
ATOM 748 C CA . LEU A 1 114 ? 23.522 -1.544 52.136 1.00 56.11 112 LEU A CA 1
ATOM 749 C C . LEU A 1 114 ? 24.096 -2.485 53.198 1.00 53.85 112 LEU A C 1
ATOM 750 O O . LEU A 1 114 ? 24.196 -2.135 54.378 1.00 51.66 112 LEU A O 1
ATOM 755 N N . ILE A 1 115 ? 24.462 -3.690 52.770 1.00 52.75 113 ILE A N 1
ATOM 756 C CA . ILE A 1 115 ? 24.994 -4.691 53.688 1.00 52.73 113 ILE A CA 1
ATOM 757 C C . ILE A 1 115 ? 26.287 -4.198 54.357 1.00 53.09 113 ILE A C 1
ATOM 758 O O . ILE A 1 115 ? 26.478 -4.328 55.554 1.00 52.14 113 ILE A O 1
ATOM 763 N N . HIS A 1 116 ? 27.171 -3.608 53.561 1.00 53.26 114 HIS A N 1
ATOM 764 C CA . HIS A 1 116 ? 28.461 -3.194 54.092 1.00 53.99 114 HIS A CA 1
ATOM 765 C C . HIS A 1 116 ? 28.387 -1.885 54.861 1.00 52.99 114 HIS A C 1
ATOM 766 O O . HIS A 1 116 ? 29.073 -1.716 55.873 1.00 54.18 114 HIS A O 1
ATOM 773 N N . ALA A 1 117 ? 27.487 -1.009 54.457 1.00 52.93 115 ALA A N 1
ATOM 774 C CA . ALA A 1 117 ? 27.225 0.225 55.215 1.00 53.15 115 ALA A CA 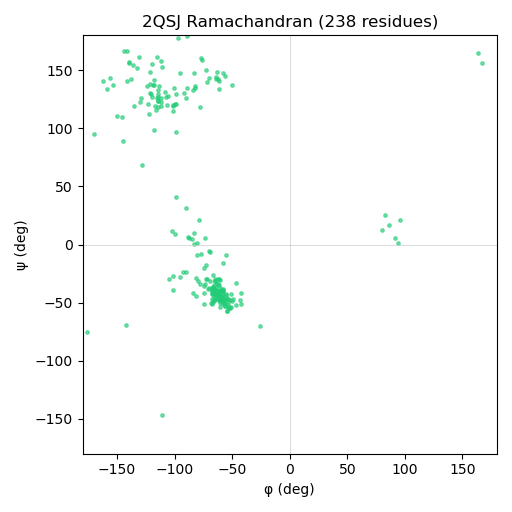1
ATOM 775 C C . ALA A 1 117 ? 26.663 -0.147 56.580 1.00 54.52 115 ALA A C 1
ATOM 776 O O . ALA A 1 117 ? 27.088 0.427 57.611 1.00 56.31 115 ALA A O 1
ATOM 778 N N . VAL A 1 118 ? 25.739 -1.121 56.622 1.00 54.08 116 VAL A N 1
ATOM 779 C CA . VAL A 1 118 ? 25.202 -1.586 57.899 1.00 54.07 116 VAL A CA 1
ATOM 780 C C . VAL A 1 118 ? 26.312 -2.168 58.789 1.00 54.87 116 VAL A C 1
ATOM 781 O O . VAL A 1 118 ? 26.400 -1.807 59.975 1.00 55.10 116 VAL A O 1
ATOM 785 N N . SER A 1 119 ? 27.153 -3.045 58.239 1.00 54.62 117 SER A N 1
ATOM 786 C CA . SER A 1 119 ? 28.292 -3.586 58.993 1.00 56.18 117 SER A CA 1
ATOM 787 C C . SER A 1 119 ? 29.125 -2.497 59.614 1.00 55.01 117 SER A C 1
ATOM 788 O O . SER A 1 119 ? 29.309 -2.497 60.805 1.00 56.19 117 SER A O 1
ATOM 791 N N . LEU A 1 120 ? 29.576 -1.550 58.798 1.00 55.63 118 LEU A N 1
ATOM 792 C CA . LEU A 1 120 ? 30.423 -0.454 59.228 1.00 55.68 118 LEU A CA 1
ATOM 793 C C . LEU A 1 120 ? 29.763 0.299 60.323 1.00 56.57 118 LEU A C 1
ATOM 794 O O . LEU A 1 120 ? 30.350 0.480 61.376 1.00 56.26 118 LEU A O 1
ATOM 799 N N . ILE A 1 121 ? 28.519 0.724 60.084 1.00 57.78 119 ILE A N 1
ATOM 800 C CA . ILE A 1 121 ? 27.754 1.461 61.118 1.00 58.84 119 ILE A CA 1
ATOM 801 C C . ILE A 1 121 ? 27.595 0.655 62.418 1.00 59.07 119 ILE A C 1
ATOM 802 O O . ILE A 1 121 ? 27.696 1.198 63.524 1.00 59.81 119 ILE A O 1
ATOM 807 N N . LEU A 1 122 ? 27.387 -0.641 62.308 1.00 60.55 120 LEU A N 1
ATOM 808 C CA . LEU A 1 122 ? 27.285 -1.457 63.526 1.00 62.43 120 LEU A CA 1
ATOM 809 C C . LEU A 1 122 ? 28.610 -1.518 64.297 1.00 64.38 120 LEU A C 1
ATOM 810 O O . LEU A 1 122 ? 28.620 -1.729 65.547 1.00 64.96 120 LEU A O 1
ATOM 815 N N . GLU A 1 123 ? 29.716 -1.337 63.563 1.00 65.17 121 GLU A N 1
ATOM 816 C CA . GLU A 1 123 ? 31.049 -1.318 64.157 1.00 66.51 121 GLU A CA 1
ATOM 817 C C . GLU A 1 123 ? 31.485 0.059 64.643 1.00 65.94 121 GLU A C 1
ATOM 818 O O . GLU A 1 123 ? 32.629 0.223 65.048 1.00 66.53 121 GLU A O 1
ATOM 824 N N . GLY A 1 124 ? 30.599 1.054 64.599 1.00 65.32 122 GLY A N 1
ATOM 825 C CA . GLY A 1 124 ? 30.953 2.392 65.080 1.00 64.05 122 GLY A CA 1
ATOM 826 C C . GLY A 1 124 ? 31.456 3.356 64.016 1.00 63.76 122 GLY A C 1
ATOM 827 O O . GLY A 1 124 ? 31.789 4.513 64.335 1.00 63.07 122 GLY A O 1
ATOM 828 N N . GLU A 1 125 ? 31.499 2.903 62.757 1.00 62.16 123 GLU A N 1
ATOM 829 C CA . GLU A 1 125 ? 31.868 3.788 61.664 1.00 62.39 123 GLU A CA 1
ATOM 830 C C . GLU A 1 125 ? 30.644 4.508 61.066 1.00 62.15 123 GLU A C 1
ATOM 831 O O . GLU A 1 125 ? 29.525 4.319 61.537 1.00 63.41 123 GLU A O 1
ATOM 837 N N . ILE A 1 126 ? 30.869 5.347 60.069 1.00 61.28 124 ILE A N 1
ATOM 838 C CA . ILE A 1 126 ? 29.830 6.115 59.401 1.00 61.79 124 ILE A CA 1
ATOM 839 C C . ILE A 1 126 ? 29.878 5.826 57.907 1.00 62.72 124 ILE A C 1
ATOM 840 O O . ILE A 1 126 ? 30.958 5.749 57.333 1.00 63.55 124 ILE A O 1
ATOM 845 N N . PHE A 1 127 ? 28.729 5.625 57.269 1.00 61.85 125 PHE A N 1
ATOM 846 C CA . PHE A 1 127 ? 28.713 5.536 55.818 1.00 61.14 125 PHE A CA 1
ATOM 847 C C . PHE A 1 127 ? 28.067 6.794 55.242 1.00 61.62 125 PHE A C 1
ATOM 848 O O . PHE A 1 127 ? 27.012 7.217 55.709 1.00 60.66 125 PHE A O 1
ATOM 856 N N . LEU A 1 128 ? 28.721 7.399 54.258 1.00 61.06 126 LEU A N 1
ATOM 857 C CA . LEU A 1 128 ? 28.139 8.485 53.493 1.00 63.14 126 LEU A CA 1
ATOM 858 C C . LEU A 1 128 ? 28.356 8.220 51.999 1.00 64.04 126 LEU A C 1
ATOM 859 O O . LEU A 1 128 ? 29.343 7.576 51.619 1.00 63.05 126 LEU A O 1
ATOM 864 N N . PRO A 1 129 ? 27.452 8.731 51.142 1.00 65.64 127 PRO A N 1
ATOM 865 C CA . PRO A 1 129 ? 27.595 8.514 49.690 1.00 67.30 127 PRO A CA 1
ATOM 866 C C . PRO A 1 129 ? 28.755 9.359 49.148 1.00 68.48 127 PRO A C 1
ATOM 867 O O . PRO A 1 129 ? 29.016 10.437 49.700 1.00 68.24 127 PRO A O 1
ATOM 871 N N . ARG A 1 130 ? 29.437 8.904 48.096 1.00 70.47 128 ARG A N 1
ATOM 872 C CA . ARG A 1 130 ? 30.647 9.646 47.669 1.00 72.66 128 ARG A CA 1
ATOM 873 C C . ARG A 1 130 ? 30.346 11.044 47.165 1.00 74.10 128 ARG A C 1
ATOM 874 O O . ARG A 1 130 ? 31.173 11.944 47.350 1.00 74.54 128 ARG A O 1
ATOM 882 N N . SER A 1 131 ? 29.163 11.225 46.567 1.00 75.92 129 SER A N 1
ATOM 883 C CA . SER A 1 131 ? 28.688 12.564 46.153 1.00 78.25 129 SER A CA 1
ATOM 884 C C . SER A 1 131 ? 28.990 13.596 47.230 1.00 78.76 129 SER A C 1
ATOM 885 O O . SER A 1 131 ? 29.623 14.621 46.955 1.00 79.40 129 SER A O 1
ATOM 888 N N . TYR A 1 132 ? 28.597 13.293 48.466 1.00 79.39 130 TYR A N 1
ATOM 889 C CA . TYR A 1 132 ? 28.883 14.179 49.586 1.00 79.75 130 TYR A CA 1
ATOM 890 C C . TYR A 1 132 ? 30.382 14.408 49.844 1.00 80.50 130 TYR A C 1
ATOM 891 O O . TYR A 1 132 ? 30.782 15.487 50.304 1.00 80.67 130 TYR A O 1
ATOM 900 N N . LEU A 1 133 ? 31.215 13.414 49.543 1.00 80.83 131 LEU A N 1
ATOM 901 C CA . LEU A 1 133 ? 32.604 13.440 50.009 1.00 81.40 131 LEU A CA 1
ATOM 902 C C . LEU A 1 133 ? 33.625 13.990 48.989 1.00 82.53 131 LEU A C 1
ATOM 903 O O . LEU A 1 133 ? 34.030 13.308 48.033 1.00 83.64 131 LEU A O 1
ATOM 908 N N . LEU B 1 3 ? 12.902 -19.683 66.638 1.00 67.17 1 LEU B N 1
ATOM 909 C CA . LEU B 1 3 ? 12.683 -18.530 67.600 1.00 65.92 1 LEU B CA 1
ATOM 910 C C . LEU B 1 3 ? 11.196 -18.307 67.885 1.00 64.34 1 LEU B C 1
ATOM 911 O O . LEU B 1 3 ? 10.410 -18.034 66.965 1.00 65.55 1 LEU B O 1
ATOM 916 N N . THR B 1 4 ? 10.823 -18.434 69.157 1.00 62.00 2 THR B N 1
ATOM 917 C CA . THR B 1 4 ? 9.458 -18.201 69.623 1.00 59.50 2 THR B CA 1
ATOM 918 C C . THR B 1 4 ? 9.327 -16.734 70.055 1.00 57.00 2 THR B C 1
ATOM 919 O O . THR B 1 4 ? 10.181 -16.222 70.759 1.00 56.16 2 THR B O 1
ATOM 923 N N . VAL B 1 5 ? 8.292 -16.045 69.584 1.00 54.27 3 VAL B N 1
ATOM 924 C CA . VAL B 1 5 ? 8.153 -14.651 69.947 1.00 52.16 3 VAL B CA 1
ATOM 925 C C . VAL B 1 5 ? 6.917 -14.434 70.799 1.00 51.01 3 VAL B C 1
ATOM 926 O O . VAL B 1 5 ? 5.806 -14.761 70.380 1.00 50.22 3 VAL B O 1
ATOM 930 N N . VAL B 1 6 ? 7.113 -13.860 71.987 1.00 49.60 4 VAL B N 1
ATOM 931 C CA . VAL B 1 6 ? 5.987 -13.536 72.861 1.00 48.05 4 VAL B CA 1
ATOM 932 C C . VAL B 1 6 ? 5.946 -12.014 72.954 1.00 46.95 4 VAL B C 1
ATOM 933 O O . VAL B 1 6 ? 6.978 -11.409 73.234 1.00 46.60 4 VAL B O 1
ATOM 937 N N . LEU B 1 7 ? 4.791 -11.405 72.667 1.00 43.82 5 LEU B N 1
ATOM 938 C CA . LEU B 1 7 ? 4.597 -10.009 72.851 1.00 43.63 5 LEU B CA 1
ATOM 939 C C . LEU B 1 7 ? 3.839 -9.714 74.172 1.00 44.55 5 LEU B C 1
ATOM 940 O O . LEU B 1 7 ? 2.714 -10.164 74.374 1.00 45.12 5 LEU B O 1
ATOM 945 N N . ILE B 1 8 ? 4.446 -8.953 75.069 1.00 46.25 6 ILE B N 1
ATOM 946 C CA . ILE B 1 8 ? 3.709 -8.510 76.254 1.00 47.64 6 ILE B CA 1
ATOM 947 C C . ILE B 1 8 ? 3.237 -7.079 76.109 1.00 46.57 6 ILE B C 1
ATOM 948 O O . ILE B 1 8 ? 4.012 -6.162 75.848 1.00 45.96 6 ILE B O 1
ATOM 953 N N . VAL B 1 9 ? 1.918 -6.953 76.176 1.00 46.26 7 VAL B N 1
ATOM 954 C CA . VAL B 1 9 ? 1.199 -5.726 76.042 1.00 46.52 7 VAL B CA 1
ATOM 955 C C . VAL B 1 9 ? 0.855 -5.209 77.469 1.00 47.60 7 VAL B C 1
ATOM 956 O O . VAL B 1 9 ? -0.125 -5.625 78.123 1.00 47.99 7 VAL B O 1
ATOM 960 N N . ASP B 1 10 ? 1.691 -4.311 77.956 1.00 48.42 8 ASP B N 1
ATOM 961 C CA . ASP B 1 10 ? 1.562 -3.862 79.344 1.00 47.79 8 ASP B CA 1
ATOM 962 C C . ASP B 1 10 ? 2.243 -2.545 79.429 1.00 46.85 8 ASP B C 1
ATOM 963 O O . ASP B 1 10 ? 3.391 -2.411 78.962 1.00 43.95 8 ASP B O 1
ATOM 968 N N . ASP B 1 11 ? 1.557 -1.604 80.084 1.00 45.15 9 ASP B N 1
ATOM 969 C CA . ASP B 1 11 ? 2.015 -0.249 80.172 1.00 45.91 9 ASP B CA 1
ATOM 970 C C . ASP B 1 11 ? 3.041 -0.042 81.286 1.00 46.31 9 ASP B C 1
ATOM 971 O O . ASP B 1 11 ? 3.377 1.106 81.647 1.00 46.03 9 ASP B O 1
ATOM 976 N N . HIS B 1 12 ? 3.525 -1.121 81.888 1.00 45.97 10 HIS B N 1
ATOM 977 C CA . HIS B 1 12 ? 4.343 -0.977 83.131 1.00 46.43 10 HIS B CA 1
ATOM 978 C C . HIS B 1 12 ? 5.682 -1.611 82.880 1.00 46.62 10 HIS B C 1
ATOM 979 O O . HIS B 1 12 ? 5.769 -2.837 82.658 1.00 47.37 10 HIS B O 1
ATOM 986 N N . HIS B 1 13 ? 6.719 -0.784 82.835 1.00 47.33 11 HIS B N 1
ATOM 987 C CA . HIS B 1 13 ? 8.084 -1.229 82.544 1.00 48.98 11 HIS B CA 1
ATOM 988 C C . HIS B 1 13 ? 8.463 -2.462 83.350 1.00 50.47 11 HIS B C 1
ATOM 989 O O . HIS B 1 13 ? 8.922 -3.447 82.777 1.00 49.70 11 HIS B O 1
ATOM 996 N N . LEU B 1 14 ? 8.284 -2.411 84.687 1.00 49.50 12 LEU B N 1
ATOM 997 C CA . LEU B 1 14 ? 8.780 -3.505 85.511 1.00 51.35 12 LEU B CA 1
ATOM 998 C C . LEU B 1 14 ? 8.006 -4.744 85.305 1.00 50.14 12 LEU B C 1
ATOM 999 O O . LEU B 1 14 ? 8.554 -5.844 85.451 1.00 51.62 12 LEU B O 1
ATOM 1004 N N . ILE B 1 15 ? 6.728 -4.599 84.996 1.00 49.54 13 ILE B N 1
ATOM 1005 C CA . ILE B 1 15 ? 5.929 -5.772 84.664 1.00 50.46 13 ILE B CA 1
ATOM 1006 C C . ILE B 1 15 ? 6.407 -6.423 83.345 1.00 51.19 13 ILE B C 1
ATOM 1007 O O . ILE B 1 15 ? 6.662 -7.638 83.309 1.00 51.14 13 ILE B O 1
ATOM 1012 N N . ARG B 1 16 ? 6.571 -5.620 82.273 1.00 50.01 14 ARG B N 1
ATOM 1013 C CA . ARG B 1 16 ? 7.260 -6.119 81.050 1.00 48.94 14 ARG B CA 1
ATOM 1014 C C . ARG B 1 16 ? 8.617 -6.766 81.296 1.00 49.15 14 ARG B C 1
ATOM 1015 O O . ARG B 1 16 ? 8.893 -7.848 80.778 1.00 47.89 14 ARG B O 1
ATOM 1023 N N . ALA B 1 17 ? 9.514 -6.058 81.968 1.00 50.12 15 ALA B N 1
ATOM 1024 C CA . ALA B 1 17 ? 10.892 -6.576 82.118 1.00 51.30 15 ALA B CA 1
ATOM 1025 C C . ALA B 1 17 ? 10.900 -7.840 82.970 1.00 51.14 15 ALA B C 1
ATOM 1026 O O . ALA B 1 17 ? 11.590 -8.793 82.634 1.00 51.80 15 ALA B O 1
ATOM 1028 N N . GLY B 1 18 ? 10.056 -7.865 84.004 1.00 51.90 16 GLY B N 1
ATOM 1029 C CA . GLY B 1 18 ? 9.819 -9.055 84.848 1.00 52.30 16 GLY B CA 1
ATOM 1030 C C . GLY B 1 18 ? 9.434 -10.282 84.047 1.00 52.44 16 GLY B C 1
ATOM 1031 O O . GLY B 1 18 ? 10.057 -11.330 84.189 1.00 52.01 16 GLY B O 1
ATOM 1032 N N . ALA B 1 19 ? 8.422 -10.152 83.180 1.00 51.72 17 ALA B N 1
ATOM 1033 C CA . ALA B 1 19 ? 8.018 -11.235 82.281 1.00 52.05 17 ALA B CA 1
ATOM 1034 C C . ALA B 1 19 ? 9.127 -11.591 81.298 1.00 51.63 17 ALA B C 1
ATOM 1035 O O . ALA B 1 19 ? 9.339 -12.764 81.022 1.00 52.10 17 ALA B O 1
ATOM 1037 N N . LYS B 1 20 ? 9.839 -10.607 80.766 1.00 52.54 18 LYS B N 1
ATOM 1038 C CA . LYS B 1 20 ? 10.874 -10.934 79.781 1.00 54.46 18 LYS B CA 1
ATOM 1039 C C . LYS B 1 20 ? 12.022 -11.777 80.395 1.00 55.22 18 LYS B C 1
ATOM 1040 O O . LYS B 1 20 ? 12.463 -12.803 79.820 1.00 53.89 18 LYS B O 1
ATOM 1046 N N . ASN B 1 21 ? 12.514 -11.329 81.558 1.00 56.16 19 ASN B N 1
ATOM 1047 C CA . ASN B 1 21 ? 13.539 -12.086 82.293 1.00 56.72 19 ASN B CA 1
ATOM 1048 C C . ASN B 1 21 ? 13.056 -13.490 82.682 1.00 56.52 19 ASN B C 1
ATOM 1049 O O . ASN B 1 21 ? 13.759 -14.489 82.483 1.00 56.33 19 ASN B O 1
ATOM 1054 N N . LEU B 1 22 ? 11.842 -13.584 83.215 1.00 55.60 20 LEU B N 1
ATOM 1055 C CA . LEU B 1 22 ? 11.342 -14.889 83.593 1.00 54.43 20 LEU B CA 1
ATOM 1056 C C . LEU B 1 22 ? 11.247 -15.851 82.415 1.00 55.05 20 LEU B C 1
ATOM 1057 O O . LEU B 1 22 ? 11.795 -16.980 82.466 1.00 54.06 20 LEU B O 1
ATOM 1062 N N . LEU B 1 23 ? 10.544 -15.420 81.357 1.00 54.06 21 LEU B N 1
ATOM 1063 C CA . LEU B 1 23 ? 10.262 -16.277 80.206 1.00 53.95 21 LEU B CA 1
ATOM 1064 C C . LEU B 1 23 ? 11.534 -16.639 79.384 1.00 54.64 21 LEU B C 1
ATOM 1065 O O . LEU B 1 23 ? 11.727 -17.805 79.020 1.00 54.73 21 LEU B O 1
ATOM 1070 N N . GLU B 1 24 ? 12.358 -15.644 79.075 1.00 55.19 22 GLU B N 1
ATOM 1071 C CA . GLU B 1 24 ? 13.598 -15.869 78.338 1.00 57.52 22 GLU B CA 1
ATOM 1072 C C . GLU B 1 24 ? 14.530 -16.783 79.170 1.00 58.53 22 GLU B C 1
ATOM 1073 O O . GLU B 1 24 ? 15.254 -17.616 78.595 1.00 58.57 22 GLU B O 1
ATOM 1079 N N . GLY B 1 25 ? 14.461 -16.638 80.497 1.00 57.98 23 GLY B N 1
ATOM 1080 C CA . GLY B 1 25 ? 15.203 -17.466 81.442 1.00 60.71 23 GLY B CA 1
ATOM 1081 C C . GLY B 1 25 ? 14.801 -18.922 81.445 1.00 61.21 23 GLY B C 1
ATOM 1082 O O . GLY B 1 25 ? 15.624 -19.784 81.673 1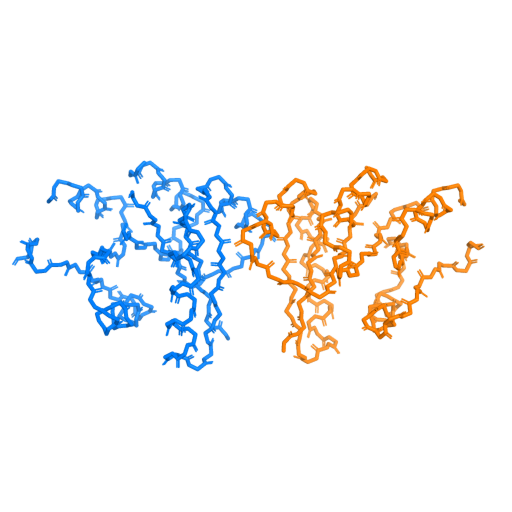.00 62.26 23 GLY B O 1
ATOM 1083 N N . ALA B 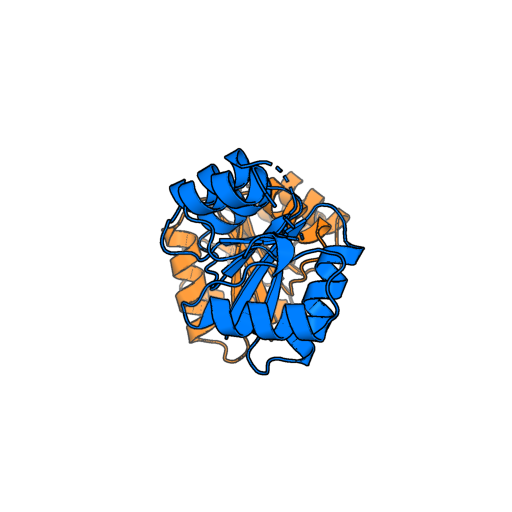1 26 ? 13.537 -19.188 81.155 1.00 61.35 24 ALA B N 1
ATOM 1084 C CA . ALA B 1 26 ? 12.968 -20.506 81.223 1.00 61.98 24 ALA B CA 1
ATOM 1085 C C . ALA B 1 26 ? 12.955 -21.237 79.887 1.00 62.56 24 ALA B C 1
ATOM 1086 O O . ALA B 1 26 ? 12.876 -22.451 79.873 1.00 62.82 24 ALA B O 1
ATOM 1088 N N . PHE B 1 27 ? 12.892 -20.509 78.775 1.00 62.73 25 PHE B N 1
ATOM 1089 C CA . PHE B 1 27 ? 12.676 -21.133 77.487 1.00 64.03 25 PHE B CA 1
ATOM 1090 C C . PHE B 1 27 ? 13.853 -20.753 76.627 1.00 65.35 25 PHE B C 1
ATOM 1091 O O . PHE B 1 27 ? 14.172 -19.552 76.512 1.00 66.34 25 PHE B O 1
ATOM 1099 N N . SER B 1 28 ? 14.470 -21.747 75.984 1.00 66.66 26 SER B N 1
ATOM 1100 C CA . SER B 1 28 ? 15.708 -21.474 75.202 1.00 67.29 26 SER B CA 1
ATOM 1101 C C . SER B 1 28 ? 15.445 -20.756 73.865 1.00 66.17 26 SER B C 1
ATOM 1102 O O . SER B 1 28 ? 16.166 -19.819 73.476 1.00 66.96 26 SER B O 1
ATOM 1105 N N . GLY B 1 29 ? 14.416 -21.139 73.144 1.00 64.49 27 GLY B N 1
ATOM 1106 C CA . GLY B 1 29 ? 14.267 -20.409 71.880 1.00 64.13 27 GLY B CA 1
ATOM 1107 C C . GLY B 1 29 ? 13.423 -19.127 71.873 1.00 62.71 27 GLY B C 1
ATOM 1108 O O . GLY B 1 29 ? 12.824 -18.823 70.845 1.00 64.09 27 GLY B O 1
ATOM 1109 N N . MET B 1 30 ? 13.372 -18.360 72.969 1.00 60.48 28 MET B N 1
ATOM 1110 C CA . MET B 1 30 ? 12.270 -17.372 73.113 1.00 57.36 28 MET B CA 1
ATOM 1111 C C . MET B 1 30 ? 12.790 -15.979 73.195 1.00 56.58 28 MET B C 1
ATOM 1112 O O . MET B 1 30 ? 13.751 -15.699 73.907 1.00 56.05 28 MET B O 1
ATOM 1117 N N . ARG B 1 31 ? 12.108 -15.105 72.477 1.00 54.77 29 ARG B N 1
ATOM 1118 C CA . ARG B 1 31 ? 12.379 -13.684 72.537 1.00 54.28 29 ARG B CA 1
ATOM 1119 C C . ARG B 1 31 ? 11.079 -13.031 73.001 1.00 54.23 29 ARG B C 1
ATOM 1120 O O . ARG B 1 31 ? 9.996 -13.317 72.437 1.00 52.36 29 ARG B O 1
ATOM 1128 N N . VAL B 1 32 ? 11.177 -12.175 74.030 1.00 53.68 30 VAL B N 1
ATOM 1129 C CA . VAL B 1 32 ? 9.998 -11.486 74.526 1.00 51.76 30 VAL B CA 1
ATOM 1130 C C . VAL B 1 32 ? 10.103 -10.043 74.100 1.00 51.94 30 VAL B C 1
ATOM 1131 O O . VAL B 1 32 ? 11.095 -9.409 74.369 1.00 51.89 30 VAL B O 1
ATOM 1135 N N . GLU B 1 33 ? 9.064 -9.536 73.436 1.00 49.92 31 GLU B N 1
ATOM 1136 C CA . GLU B 1 33 ? 9.027 -8.162 73.002 1.00 49.89 31 GLU B CA 1
ATOM 1137 C C . GLU B 1 33 ? 7.896 -7.463 73.737 1.00 47.65 31 GLU B C 1
ATOM 1138 O O . GLU B 1 33 ? 7.001 -8.116 74.256 1.00 47.80 31 GLU B O 1
ATOM 1144 N N . GLY B 1 34 ? 7.929 -6.141 73.768 1.00 47.51 32 GLY B N 1
ATOM 1145 C CA . GLY B 1 34 ? 6.918 -5.376 74.519 1.00 47.47 32 GLY B CA 1
ATOM 1146 C C . GLY B 1 34 ? 6.135 -4.446 73.630 1.00 47.46 32 GLY B C 1
ATOM 1147 O O . GLY B 1 34 ? 6.618 -4.000 72.592 1.00 47.11 32 GLY B O 1
ATOM 1148 N N . ALA B 1 35 ? 4.929 -4.116 74.074 1.00 47.24 33 ALA B N 1
ATOM 1149 C CA . ALA B 1 35 ? 4.141 -3.018 73.503 1.00 47.27 33 ALA B CA 1
ATOM 1150 C C . ALA B 1 35 ? 3.450 -2.329 74.684 1.00 47.85 33 ALA B C 1
ATOM 1151 O O . ALA B 1 35 ? 2.969 -2.989 75.620 1.00 46.60 33 ALA B O 1
ATOM 1153 N N . GLU B 1 36 ? 3.387 -1.001 74.628 1.00 48.20 34 GLU B N 1
ATOM 1154 C CA . GLU B 1 36 ? 2.774 -0.233 75.691 1.00 49.99 34 GLU B CA 1
ATOM 1155 C C . GLU B 1 36 ? 1.281 -0.451 75.778 1.00 50.64 34 GLU B C 1
ATOM 1156 O O . GLU B 1 36 ? 0.818 -0.566 76.877 1.00 51.25 34 GLU B O 1
ATOM 1162 N N . THR B 1 37 ? 0.550 -0.511 74.646 1.00 49.81 35 THR B N 1
ATOM 1163 C CA . THR B 1 37 ? -0.911 -0.556 74.672 1.00 49.71 35 THR B CA 1
ATOM 1164 C C . THR B 1 37 ? -1.373 -1.453 73.544 1.00 49.72 35 THR B C 1
ATOM 1165 O O . THR B 1 37 ? -0.584 -1.744 72.647 1.00 48.81 35 THR B O 1
ATOM 1169 N N . VAL B 1 38 ? -2.657 -1.847 73.559 1.00 48.75 36 VAL B N 1
ATOM 1170 C CA . VAL B 1 38 ? -3.250 -2.644 72.453 1.00 49.18 36 VAL B CA 1
ATOM 1171 C C . VAL B 1 38 ? -3.121 -1.911 71.134 1.00 48.32 36 VAL B C 1
ATOM 1172 O O . VAL B 1 38 ? -2.827 -2.512 70.123 1.00 46.27 36 VAL B O 1
ATOM 1176 N N . SER B 1 39 ? -3.327 -0.596 71.146 1.00 48.39 37 SER B N 1
ATOM 1177 C CA . SER B 1 39 ? -3.105 0.206 69.948 1.00 49.51 37 SER B CA 1
ATOM 1178 C C . SER B 1 39 ? -1.717 0.038 69.324 1.00 47.09 37 SER B C 1
ATOM 1179 O O . SER B 1 39 ? -1.609 -0.156 68.137 1.00 46.21 37 SER B O 1
ATOM 1182 N N . ASP B 1 40 ? -0.687 0.143 70.145 1.00 47.34 38 ASP B N 1
ATOM 1183 C CA . ASP B 1 40 ? 0.690 0.019 69.715 1.00 46.80 38 ASP B CA 1
ATOM 1184 C C . ASP B 1 40 ? 0.936 -1.400 69.286 1.00 46.01 38 ASP B C 1
ATOM 1185 O O . ASP B 1 40 ? 1.602 -1.634 68.302 1.00 45.76 38 ASP B O 1
ATOM 1190 N N . ALA B 1 41 ? 0.371 -2.368 70.011 1.00 45.75 39 ALA B N 1
ATOM 1191 C CA . ALA B 1 41 ? 0.487 -3.769 69.588 1.00 45.03 39 ALA B CA 1
ATOM 1192 C C . ALA B 1 41 ? -0.133 -3.982 68.211 1.00 45.11 39 ALA B C 1
ATOM 1193 O O . ALA B 1 41 ? 0.431 -4.671 67.381 1.00 44.81 39 ALA B O 1
ATOM 1195 N N . LEU B 1 42 ? -1.281 -3.347 67.918 1.00 45.15 40 LEU B N 1
ATOM 1196 C CA . LEU B 1 42 ? -1.915 -3.540 66.599 1.00 44.13 40 LEU B CA 1
ATOM 1197 C C . LEU B 1 42 ? -1.129 -2.874 65.486 1.00 44.26 40 LEU B C 1
ATOM 1198 O O . LEU B 1 42 ? -1.018 -3.443 64.394 1.00 43.34 40 LEU B O 1
ATOM 1203 N N . ALA B 1 43 ? -0.571 -1.689 65.747 1.00 44.89 41 ALA B N 1
ATOM 1204 C CA . ALA B 1 43 ? 0.364 -1.079 64.765 1.00 44.91 41 ALA B CA 1
ATOM 1205 C C . ALA B 1 43 ? 1.576 -1.977 64.447 1.00 45.71 41 ALA B C 1
ATOM 1206 O O . ALA B 1 43 ? 1.999 -2.142 63.273 1.00 45.56 41 ALA B O 1
ATOM 1208 N N . PHE B 1 44 ? 2.159 -2.600 65.488 1.00 46.79 42 PHE B N 1
ATOM 1209 C CA . PHE B 1 44 ? 3.383 -3.407 65.326 1.00 44.12 42 PHE B CA 1
ATOM 1210 C C . PHE B 1 44 ? 3.035 -4.616 64.454 1.00 44.92 42 PHE B C 1
ATOM 1211 O O . PHE B 1 44 ? 3.762 -5.000 63.522 1.00 44.50 42 PHE B O 1
ATOM 1219 N N . LEU B 1 45 ? 1.902 -5.209 64.752 1.00 43.91 43 LEU B N 1
ATOM 1220 C CA . LEU B 1 45 ? 1.424 -6.363 63.987 1.00 46.50 43 LEU B CA 1
ATOM 1221 C C . LEU B 1 45 ? 1.026 -6.015 62.529 1.00 46.45 43 LEU B C 1
ATOM 1222 O O . LEU B 1 45 ? 1.324 -6.786 61.592 1.00 46.29 43 LEU B O 1
ATOM 1227 N N . GLU B 1 46 ? 0.336 -4.890 62.340 1.00 47.78 44 GLU B N 1
ATOM 1228 C CA . GLU B 1 46 ? -0.027 -4.455 60.955 1.00 50.36 44 GLU B CA 1
ATOM 1229 C C . GLU B 1 46 ? 1.192 -4.208 60.102 1.00 49.49 44 GLU B C 1
ATOM 1230 O O . GLU B 1 46 ? 1.106 -4.366 58.883 1.00 50.73 44 GLU B O 1
ATOM 1236 N N . ALA B 1 47 ? 2.304 -3.810 60.729 1.00 47.35 45 ALA B N 1
ATOM 1237 C CA . ALA B 1 47 ? 3.539 -3.538 60.012 1.00 47.13 45 ALA B CA 1
ATOM 1238 C C . ALA B 1 47 ? 4.128 -4.819 59.497 1.00 47.48 45 ALA B C 1
ATOM 1239 O O . ALA B 1 47 ? 5.152 -4.773 58.765 1.00 48.88 45 ALA B O 1
ATOM 1241 N N . ASP B 1 48 ? 3.521 -5.950 59.854 1.00 47.71 46 ASP B N 1
ATOM 1242 C CA . ASP B 1 48 ? 3.984 -7.312 59.399 1.00 48.39 46 ASP B CA 1
ATOM 1243 C C . ASP B 1 48 ? 5.123 -7.861 60.237 1.00 48.11 46 ASP B C 1
ATOM 1244 O O . ASP B 1 48 ? 5.935 -8.698 59.767 1.00 49.12 46 ASP B O 1
ATOM 1249 N N . ASN B 1 49 ? 5.196 -7.392 61.498 1.00 47.71 47 ASN B N 1
ATOM 1250 C CA . ASN B 1 49 ? 6.050 -8.046 62.526 1.00 48.16 47 ASN B CA 1
ATOM 1251 C C . ASN B 1 49 ? 5.291 -9.236 63.099 1.00 48.12 47 ASN B C 1
ATOM 1252 O O . ASN B 1 49 ? 4.127 -9.145 63.383 1.00 48.45 47 ASN B O 1
ATOM 1257 N N . THR B 1 50 ? 5.937 -10.372 63.245 1.00 49.22 48 THR B N 1
ATOM 1258 C CA . THR B 1 50 ? 5.186 -11.560 63.606 1.00 50.42 48 THR B CA 1
ATOM 1259 C C . THR B 1 50 ? 5.535 -11.986 65.014 1.00 48.96 48 THR B C 1
ATOM 1260 O O . THR B 1 50 ? 6.616 -11.682 65.509 1.00 48.08 48 THR B O 1
ATOM 1264 N N . VAL B 1 51 ? 4.571 -12.644 65.651 1.00 48.64 49 VAL B N 1
ATOM 1265 C CA . VAL B 1 51 ? 4.699 -13.154 66.988 1.00 49.60 49 VAL B CA 1
ATOM 1266 C C . VAL B 1 51 ? 4.013 -14.500 67.083 1.00 49.78 49 VAL B C 1
ATOM 1267 O O . VAL B 1 51 ? 3.211 -14.866 66.219 1.00 50.96 49 VAL B O 1
ATOM 1271 N N . ASP B 1 52 ? 4.276 -15.209 68.169 1.00 50.59 50 ASP B N 1
ATOM 1272 C CA . ASP B 1 52 ? 3.627 -16.499 68.427 1.00 50.37 50 ASP B CA 1
ATOM 1273 C C . ASP B 1 52 ? 2.553 -16.402 69.505 1.00 50.40 50 ASP B C 1
ATOM 1274 O O . ASP B 1 52 ? 1.561 -17.155 69.474 1.00 49.74 50 ASP B O 1
ATOM 1279 N N . LEU B 1 53 ? 2.739 -15.465 70.438 1.00 47.61 51 LEU B N 1
ATOM 1280 C CA . LEU B 1 53 ? 1.833 -15.357 71.562 1.00 47.76 51 LEU B CA 1
ATOM 1281 C C . LEU B 1 53 ? 1.813 -13.942 72.084 1.00 46.35 51 LEU B C 1
ATOM 1282 O O . LEU B 1 53 ? 2.852 -13.306 72.185 1.00 46.19 51 LEU B O 1
ATOM 1287 N N . ILE B 1 54 ? 0.615 -13.466 72.387 1.00 44.97 52 ILE B N 1
ATOM 1288 C CA . ILE B 1 54 ? 0.420 -12.135 72.919 1.00 44.39 52 ILE B CA 1
ATOM 1289 C C . ILE B 1 54 ? -0.119 -12.279 74.343 1.00 45.33 52 ILE B C 1
ATOM 1290 O O . ILE B 1 54 ? -1.168 -12.914 74.579 1.00 43.75 52 ILE B O 1
ATOM 1295 N N . LEU B 1 55 ? 0.608 -11.662 75.277 1.00 45.66 53 LEU B N 1
ATOM 1296 C CA . LEU B 1 55 ? 0.131 -11.535 76.657 1.00 46.89 53 LEU B CA 1
ATOM 1297 C C . LEU B 1 55 ? -0.404 -10.135 76.864 1.00 47.66 53 LEU B C 1
ATOM 1298 O O . LEU B 1 55 ? 0.352 -9.155 76.815 1.00 46.99 53 LEU B O 1
ATOM 1303 N N . LEU B 1 56 ? -1.702 -10.065 77.105 1.00 48.47 54 LEU B N 1
ATOM 1304 C CA . LEU B 1 56 ? -2.411 -8.799 77.249 1.00 51.58 54 LEU B CA 1
ATOM 1305 C C . LEU B 1 56 ? -2.796 -8.490 78.713 1.00 54.38 54 LEU B C 1
ATOM 1306 O O . LEU B 1 56 ? -3.559 -9.236 79.384 1.00 52.32 54 LEU B O 1
ATOM 1311 N N . ASP B 1 57 ? -2.288 -7.371 79.207 1.00 57.73 55 ASP B N 1
ATOM 1312 C CA . ASP B 1 57 ? -2.737 -6.894 80.522 1.00 62.60 55 ASP B CA 1
ATOM 1313 C C . ASP B 1 57 ? -4.195 -6.377 80.537 1.00 64.29 55 ASP B C 1
ATOM 1314 O O . ASP B 1 57 ? -4.683 -5.737 79.591 1.00 64.76 55 ASP B O 1
ATOM 1319 N N . VAL B 1 58 ? -4.868 -6.656 81.648 1.00 66.20 56 VAL B N 1
ATOM 1320 C CA . VAL B 1 58 ? -6.218 -6.179 81.910 1.00 68.45 56 VAL B CA 1
ATOM 1321 C C . VAL B 1 58 ? -6.349 -5.760 83.376 1.00 69.29 56 VAL B C 1
ATOM 1322 O O . VAL B 1 58 ? -5.427 -6.013 84.187 1.00 71.29 56 VAL B O 1
ATOM 1326 N N . ALA B 1 65 ? -10.468 -3.486 77.208 1.00 72.83 63 ALA B N 1
ATOM 1327 C CA . ALA B 1 65 ? -9.999 -4.654 77.965 1.00 73.08 63 ALA B CA 1
ATOM 1328 C C . ALA B 1 65 ? -10.423 -5.917 77.233 1.00 72.58 63 ALA B C 1
ATOM 1329 O O . ALA B 1 65 ? -9.586 -6.571 76.552 1.00 72.66 63 ALA B O 1
ATOM 1331 N N . ILE B 1 66 ? -11.717 -6.254 77.331 1.00 70.60 64 ILE B N 1
ATOM 1332 C CA . ILE B 1 66 ? -12.250 -7.313 76.463 1.00 69.37 64 ILE B CA 1
ATOM 1333 C C . ILE B 1 66 ? -12.252 -6.837 75.019 1.00 67.68 64 ILE B C 1
ATOM 1334 O O . ILE B 1 66 ? -11.972 -7.622 74.134 1.00 67.37 64 ILE B O 1
ATOM 1339 N N . ASP B 1 67 ? -12.553 -5.555 74.794 1.00 66.40 65 ASP B N 1
ATOM 1340 C CA . ASP B 1 67 ? -12.507 -4.977 73.449 1.00 66.17 65 ASP B CA 1
ATOM 1341 C C . ASP B 1 67 ? -11.091 -5.138 72.847 1.00 64.10 65 ASP B C 1
ATOM 1342 O O . ASP B 1 67 ? -10.945 -5.431 71.659 1.00 64.99 65 ASP B O 1
ATOM 1347 N N . GLY B 1 68 ? -10.066 -4.960 73.676 1.00 61.85 66 GLY B N 1
ATOM 1348 C CA . GLY B 1 68 ? -8.675 -5.129 73.239 1.00 59.91 66 GLY B CA 1
ATOM 1349 C C . GLY B 1 68 ? -8.414 -6.548 72.788 1.00 58.00 66 GLY B C 1
ATOM 1350 O O . GLY B 1 68 ? -7.849 -6.759 71.747 1.00 55.81 66 GLY B O 1
ATOM 1351 N N . LEU B 1 69 ? -8.869 -7.524 73.589 1.00 57.35 67 LEU B N 1
ATOM 1352 C CA . LEU B 1 69 ? -8.806 -8.932 73.218 1.00 56.67 67 LEU B CA 1
ATOM 1353 C C . LEU B 1 69 ? -9.558 -9.177 71.891 1.00 57.07 67 LEU B C 1
ATOM 1354 O O . LEU B 1 69 ? -9.039 -9.764 70.937 1.00 56.79 67 LEU B O 1
ATOM 1359 N N . VAL B 1 70 ? -10.785 -8.694 71.832 1.00 57.45 68 VAL B N 1
ATOM 1360 C CA . VAL B 1 70 ? -11.566 -8.777 70.627 1.00 58.19 68 VAL B CA 1
ATOM 1361 C C . VAL B 1 70 ? -10.805 -8.184 69.413 1.00 57.47 68 VAL B C 1
ATOM 1362 O O . VAL B 1 70 ? -10.685 -8.819 68.398 1.00 56.57 68 VAL B O 1
ATOM 1366 N N . ARG B 1 71 ? -10.332 -6.951 69.531 1.00 58.64 69 ARG B N 1
ATOM 1367 C CA . ARG B 1 71 ? -9.533 -6.312 68.453 1.00 59.38 69 ARG B CA 1
ATOM 1368 C C . ARG B 1 71 ? -8.360 -7.172 67.980 1.00 58.20 69 ARG B C 1
ATOM 1369 O O . ARG B 1 71 ? -8.191 -7.378 66.786 1.00 58.89 69 ARG B O 1
ATOM 1377 N N . LEU B 1 72 ? -7.590 -7.708 68.925 1.00 56.87 70 LEU B N 1
ATOM 1378 C CA . LEU B 1 72 ? -6.370 -8.447 68.592 1.00 56.36 70 LEU B CA 1
ATOM 1379 C C . LEU B 1 72 ? -6.645 -9.750 67.835 1.00 57.58 70 LEU B C 1
ATOM 1380 O O . LEU B 1 72 ? -5.843 -10.171 66.986 1.00 56.13 70 LEU B O 1
ATOM 1385 N N . LYS B 1 73 ? -7.763 -10.393 68.180 1.00 58.69 71 LYS B N 1
ATOM 1386 C CA . LYS B 1 73 ? -8.155 -11.693 67.604 1.00 59.21 71 LYS B CA 1
ATOM 1387 C C . LYS B 1 73 ? -8.821 -11.522 66.242 1.00 61.14 71 LYS B C 1
ATOM 1388 O O . LYS B 1 73 ? -8.527 -12.280 65.303 1.00 62.17 71 LYS B O 1
ATOM 1394 N N . ARG B 1 74 ? -9.720 -10.549 66.129 1.00 61.82 72 ARG B N 1
ATOM 1395 C CA . ARG B 1 74 ? -10.230 -10.195 64.801 1.00 65.11 72 ARG B CA 1
ATOM 1396 C C . ARG B 1 74 ? -9.063 -9.847 63.863 1.00 64.50 72 ARG B C 1
ATOM 1397 O O . ARG B 1 74 ? -8.996 -10.350 62.727 1.00 65.05 72 ARG B O 1
ATOM 1405 N N . PHE B 1 75 ? -8.101 -9.073 64.369 1.00 63.14 73 PHE B N 1
ATOM 1406 C CA . PHE B 1 75 ? -6.941 -8.731 63.560 1.00 61.79 73 PHE B CA 1
ATOM 1407 C C . PHE B 1 75 ? -6.079 -9.906 63.068 1.00 59.77 73 PHE B C 1
ATOM 1408 O O . PHE B 1 75 ? -5.771 -9.965 61.901 1.00 59.02 73 PHE B O 1
ATOM 1416 N N . ASP B 1 76 ? -5.659 -10.821 63.935 1.00 58.80 74 ASP B N 1
ATOM 1417 C CA . ASP B 1 76 ? -4.911 -12.006 63.489 1.00 57.41 74 ASP B CA 1
ATOM 1418 C C . ASP B 1 76 ? -5.266 -13.228 64.347 1.00 58.53 74 ASP B C 1
ATOM 1419 O O . ASP B 1 76 ? -4.585 -13.508 65.365 1.00 56.52 74 ASP B O 1
ATOM 1424 N N . PRO B 1 77 ? -6.328 -13.976 63.926 1.00 59.45 75 PRO B N 1
ATOM 1425 C CA . PRO B 1 77 ? -6.785 -15.149 64.659 1.00 59.15 75 PRO B CA 1
ATOM 1426 C C . PRO B 1 77 ? -5.711 -16.197 64.827 1.00 59.03 75 PRO B C 1
ATOM 1427 O O . PRO B 1 77 ? -5.855 -17.073 65.659 1.00 59.92 75 PRO B O 1
ATOM 1431 N N . SER B 1 78 ? -4.637 -16.120 64.059 1.00 56.97 76 SER B N 1
ATOM 1432 C CA . SER B 1 78 ? -3.631 -17.129 64.140 1.00 56.12 76 SER B CA 1
ATOM 1433 C C . SER B 1 78 ? -2.710 -16.884 65.347 1.00 55.41 76 SER B C 1
ATOM 1434 O O . SER B 1 78 ? -1.871 -17.749 65.684 1.00 55.11 76 SER B O 1
ATOM 1437 N N . ASN B 1 79 ? -2.850 -15.725 65.998 1.00 52.79 77 ASN B N 1
ATOM 1438 C CA . ASN B 1 79 ? -2.047 -15.468 67.200 1.00 50.76 77 ASN B CA 1
ATOM 1439 C C . ASN B 1 79 ? -2.823 -15.985 68.418 1.00 49.68 77 ASN B C 1
ATOM 1440 O O . ASN B 1 79 ? -4.011 -15.675 68.592 1.00 51.55 77 ASN B O 1
ATOM 1445 N N . ALA B 1 80 ? -2.139 -16.690 69.291 1.00 48.63 78 ALA B N 1
ATOM 1446 C CA . ALA B 1 80 ? -2.648 -16.981 70.625 1.00 47.85 78 ALA B CA 1
ATOM 1447 C C . ALA B 1 80 ? -2.614 -15.691 71.440 1.00 48.18 78 ALA B C 1
ATOM 1448 O O . ALA B 1 80 ? -1.659 -14.876 71.320 1.00 48.45 78 ALA B O 1
ATOM 1450 N N . VAL B 1 81 ? -3.660 -15.479 72.229 1.00 47.77 79 VAL B N 1
ATOM 1451 C CA . VAL B 1 81 ? -3.781 -14.311 73.081 1.00 47.23 79 VAL B CA 1
ATOM 1452 C C . VAL B 1 81 ? -4.256 -14.733 74.456 1.00 48.16 79 VAL B C 1
ATOM 1453 O O . VAL B 1 81 ? -5.339 -15.297 74.581 1.00 49.64 79 VAL B O 1
ATOM 1457 N N . ALA B 1 82 ? -3.451 -14.475 75.476 1.00 48.06 80 ALA B N 1
ATOM 1458 C CA . ALA B 1 82 ? -3.823 -14.781 76.830 1.00 49.46 80 ALA B CA 1
ATOM 1459 C C . ALA B 1 82 ? -3.791 -13.493 77.633 1.00 50.63 80 ALA B C 1
ATOM 1460 O O . ALA B 1 82 ? -2.868 -12.671 77.488 1.00 50.52 80 ALA B O 1
ATOM 1462 N N . LEU B 1 83 ? -4.797 -13.347 78.483 1.00 51.83 81 LEU B N 1
ATOM 1463 C CA . LEU B 1 83 ? -4.936 -12.233 79.428 1.00 53.61 81 LEU B CA 1
ATOM 1464 C C . LEU B 1 83 ? -4.127 -12.448 80.700 1.00 54.41 81 LEU B C 1
ATOM 1465 O O . LEU B 1 83 ? -4.100 -13.549 81.257 1.00 53.62 81 LEU B O 1
ATOM 1470 N N . ILE B 1 84 ? -3.452 -11.411 81.160 1.00 55.74 82 ILE B N 1
ATOM 1471 C CA . ILE B 1 84 ? -2.854 -11.434 82.486 1.00 59.07 82 ILE B CA 1
ATOM 1472 C C . ILE B 1 84 ? -3.533 -10.351 83.333 1.00 62.39 82 ILE B C 1
ATOM 1473 O O . ILE B 1 84 ? -3.482 -9.158 83.011 1.00 61.70 82 ILE B O 1
ATOM 1478 N N . SER B 1 85 ? -4.224 -10.786 84.386 1.00 66.06 83 SER B N 1
ATOM 1479 C CA . SER B 1 85 ? -5.181 -9.918 85.070 1.00 70.00 83 SER B CA 1
ATOM 1480 C C . SER B 1 85 ? -5.023 -9.822 86.576 1.00 72.48 83 SER B C 1
ATOM 1481 O O . SER B 1 85 ? -5.063 -10.841 87.297 1.00 71.61 83 SER B O 1
ATOM 1484 N N . GLY B 1 86 ? -4.910 -8.582 87.046 1.00 75.15 84 GLY B N 1
ATOM 1485 C CA . GLY B 1 86 ? -5.023 -8.283 88.469 1.00 78.75 84 GLY B CA 1
ATOM 1486 C C . GLY B 1 86 ? -6.303 -8.745 89.160 1.00 80.63 84 GLY B C 1
ATOM 1487 O O . GLY B 1 86 ? -6.378 -8.687 90.389 1.00 81.62 84 GLY B O 1
ATOM 1488 N N . GLU B 1 87 ? -7.286 -9.217 88.385 1.00 82.62 85 GLU B N 1
ATOM 1489 C CA . GLU B 1 87 ? -8.622 -9.596 88.874 1.00 84.60 85 GLU B CA 1
ATOM 1490 C C . GLU B 1 87 ? -8.865 -11.117 88.813 1.00 85.11 85 GLU B C 1
ATOM 1491 O O . GLU B 1 87 ? -9.965 -11.602 88.477 1.00 84.95 85 GLU B O 1
ATOM 1497 N N . HIS B 1 90 ? -15.516 -14.194 87.413 1.00 86.02 88 HIS B N 1
ATOM 1498 C CA . HIS B 1 90 ? -16.102 -15.282 86.628 1.00 86.34 88 HIS B CA 1
ATOM 1499 C C . HIS B 1 90 ? -16.752 -14.758 85.353 1.00 85.68 88 HIS B C 1
ATOM 1500 O O . HIS B 1 90 ? -16.682 -15.412 84.310 1.00 85.61 88 HIS B O 1
ATOM 1507 N N . GLU B 1 91 ? -17.416 -13.601 85.453 1.00 84.92 89 GLU B N 1
ATOM 1508 C CA . GLU B 1 91 ? -18.015 -12.930 84.295 1.00 84.07 89 GLU B CA 1
ATOM 1509 C C . GLU B 1 91 ? -16.926 -12.500 83.314 1.00 82.56 89 GLU B C 1
ATOM 1510 O O . GLU B 1 91 ? -17.055 -12.701 82.101 1.00 82.55 89 GLU B O 1
ATOM 1516 N N . LEU B 1 92 ? -15.891 -11.883 83.878 1.00 81.06 90 LEU B N 1
ATOM 1517 C CA . LEU B 1 92 ? -14.698 -11.423 83.185 1.00 79.92 90 LEU B CA 1
ATOM 1518 C C . LEU B 1 92 ? -14.019 -12.546 82.391 1.00 78.74 90 LEU B C 1
ATOM 1519 O O . LEU B 1 92 ? -13.844 -12.445 81.168 1.00 78.90 90 LEU B O 1
ATOM 1524 N N . ILE B 1 93 ? -13.659 -13.616 83.094 1.00 76.92 91 ILE B N 1
ATOM 1525 C CA . ILE B 1 93 ? -13.054 -14.783 82.473 1.00 75.17 91 ILE B CA 1
ATOM 1526 C C . ILE B 1 93 ? -13.989 -15.375 81.428 1.00 74.77 91 ILE B C 1
ATOM 1527 O O . ILE B 1 93 ? -13.556 -15.741 80.329 1.00 74.38 91 ILE B O 1
ATOM 1532 N N . A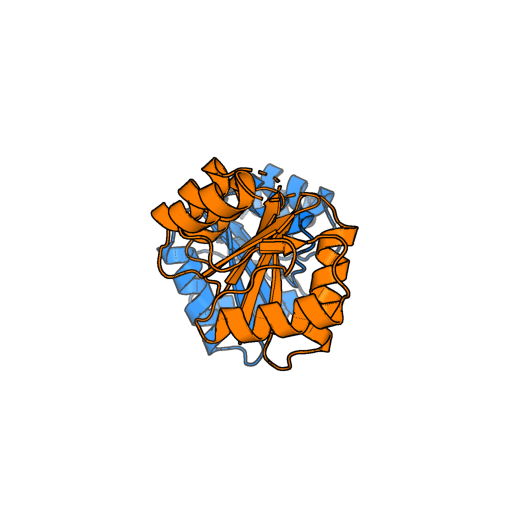RG B 1 94 ? -15.279 -15.476 81.779 1.00 74.09 92 ARG B N 1
ATOM 1533 C CA . ARG B 1 94 ? -16.287 -16.004 80.859 1.00 73.30 92 ARG B CA 1
ATOM 1534 C C . ARG B 1 94 ? -16.387 -15.161 79.574 1.00 71.97 92 ARG B C 1
ATOM 1535 O O . ARG B 1 94 ? -16.393 -15.705 78.483 1.00 71.81 92 ARG B O 1
ATOM 1543 N N . ALA B 1 95 ? -16.489 -13.841 79.715 1.00 71.11 93 ALA B N 1
ATOM 1544 C CA . ALA B 1 95 ? -16.474 -12.939 78.562 1.00 70.64 93 ALA B CA 1
ATOM 1545 C C . ALA B 1 95 ? -15.210 -13.166 77.687 1.00 69.80 93 ALA B C 1
ATOM 1546 O O . ALA B 1 95 ? -15.296 -13.318 76.468 1.00 69.90 93 ALA B O 1
ATOM 1548 N N . ALA B 1 96 ? -14.057 -13.264 78.346 1.00 69.36 94 ALA B N 1
ATOM 1549 C CA . ALA B 1 96 ? -12.759 -13.461 77.688 1.00 68.42 94 ALA B CA 1
ATOM 1550 C C . ALA B 1 96 ? -12.771 -14.703 76.816 1.00 68.22 94 ALA B C 1
ATOM 1551 O O . ALA B 1 96 ? -12.455 -14.653 75.634 1.00 66.85 94 ALA B O 1
ATOM 1553 N N . LEU B 1 97 ? -13.161 -15.829 77.410 1.00 68.92 95 LEU B N 1
ATOM 1554 C CA . LEU B 1 97 ? -13.229 -17.101 76.676 1.00 68.90 95 LEU B CA 1
ATOM 1555 C C . LEU B 1 97 ? -14.153 -17.073 75.468 1.00 69.61 95 LEU B C 1
ATOM 1556 O O . LEU B 1 97 ? -13.826 -17.643 74.421 1.00 68.66 95 LEU B O 1
ATOM 1561 N N . GLU B 1 98 ? -15.305 -16.408 75.600 1.00 71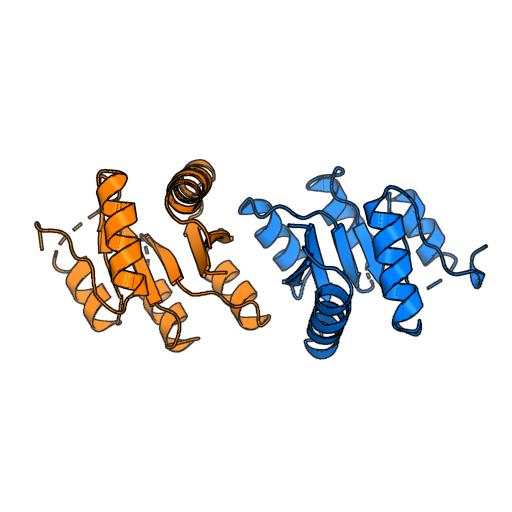.10 96 GLU B N 1
ATOM 1562 C CA . GLU B 1 98 ? -16.242 -16.322 74.457 1.00 73.16 96 GLU B CA 1
ATOM 1563 C C . GLU B 1 98 ? -15.645 -15.481 73.301 1.00 71.63 96 GLU B C 1
ATOM 1564 O O . GLU B 1 98 ? -15.830 -15.806 72.093 1.00 71.99 96 GLU B O 1
ATOM 1570 N N . ALA B 1 99 ? -14.917 -14.428 73.684 1.00 69.67 97 ALA B N 1
ATOM 1571 C CA . ALA B 1 99 ? -14.101 -13.640 72.752 1.00 68.41 97 ALA B CA 1
ATOM 1572 C C . ALA B 1 99 ? -12.826 -14.373 72.307 1.00 67.59 97 ALA B C 1
ATOM 1573 O O . ALA B 1 99 ? -11.970 -13.785 71.633 1.00 68.20 97 ALA B O 1
ATOM 1575 N N . GLY B 1 100 ? -12.668 -15.635 72.702 1.00 65.48 98 GLY B N 1
ATOM 1576 C CA . GLY B 1 100 ? -11.586 -16.453 72.156 1.00 63.03 98 GLY B CA 1
ATOM 1577 C C . GLY B 1 100 ? -10.218 -16.364 72.825 1.00 60.14 98 GLY B C 1
ATOM 1578 O O . GLY B 1 100 ? -9.236 -16.772 72.240 1.00 59.78 98 GLY B O 1
ATOM 1579 N N . ALA B 1 101 ? -10.146 -15.836 74.041 1.00 58.69 99 ALA B N 1
ATOM 1580 C CA . ALA B 1 101 ? -8.867 -15.794 74.758 1.00 56.34 99 ALA B CA 1
ATOM 1581 C C . ALA B 1 101 ? -8.350 -17.237 74.896 1.00 56.09 99 ALA B C 1
ATOM 1582 O O . ALA B 1 101 ? -9.149 -18.174 74.996 1.00 53.85 99 ALA B O 1
ATOM 1584 N N . ASP B 1 102 ? -7.024 -17.390 74.872 1.00 53.87 100 ASP B N 1
ATOM 1585 C CA . ASP B 1 102 ? -6.378 -18.660 74.983 1.00 54.44 100 ASP B CA 1
ATOM 1586 C C . ASP B 1 102 ? -5.877 -18.896 76.403 1.00 54.52 100 ASP B C 1
ATOM 1587 O O . ASP B 1 102 ? -5.146 -19.823 76.638 1.00 54.96 100 ASP B O 1
ATOM 1592 N N . GLY B 1 103 ? -6.253 -18.040 77.347 1.00 54.45 101 GLY B N 1
ATOM 1593 C CA . GLY B 1 103 ? -5.712 -18.120 78.677 1.00 53.96 101 GLY B CA 1
ATOM 1594 C C . GLY B 1 103 ? -5.995 -16.901 79.518 1.00 54.92 101 GLY B C 1
ATOM 1595 O O . GLY B 1 103 ? -6.249 -15.812 78.996 1.00 52.96 101 GLY B O 1
ATOM 1596 N N . PHE B 1 104 ? -5.973 -17.113 80.836 1.00 55.35 102 PHE B N 1
ATOM 1597 C CA . PHE B 1 104 ? -6.195 -16.071 81.802 1.00 56.07 102 PHE B CA 1
ATOM 1598 C C . PHE B 1 104 ? -5.298 -16.416 82.987 1.00 56.86 102 PHE B C 1
ATOM 1599 O O . PHE B 1 104 ? -5.555 -17.381 83.717 1.00 55.48 102 PHE B O 1
ATOM 1607 N N . ILE B 1 105 ? -4.254 -15.611 83.164 1.00 56.16 103 ILE B N 1
ATOM 1608 C CA . ILE B 1 105 ? -3.279 -15.821 84.177 1.00 57.24 103 ILE B CA 1
ATOM 1609 C C . ILE B 1 105 ? -3.415 -14.692 85.226 1.00 59.34 103 ILE B C 1
ATOM 1610 O O . ILE B 1 105 ? -3.278 -13.505 84.887 1.00 58.98 103 ILE B O 1
ATOM 1615 N N . PRO B 1 106 ? -3.711 -15.055 86.500 1.00 60.09 104 PRO B N 1
ATOM 1616 C CA . PRO B 1 106 ? -3.786 -14.066 87.572 1.00 60.89 104 PRO B CA 1
ATOM 1617 C C . PRO B 1 106 ? -2.460 -13.377 87.762 1.00 62.64 104 PRO B C 1
ATOM 1618 O O . PRO B 1 106 ? -1.398 -14.001 87.668 1.00 61.92 104 PRO B O 1
ATOM 1622 N N . LYS B 1 107 ? -2.518 -12.080 88.014 1.00 65.12 105 LYS B N 1
ATOM 1623 C CA . LY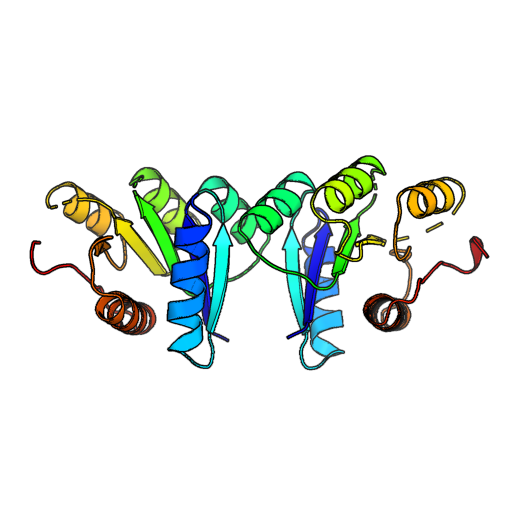S B 1 107 ? -1.321 -11.315 88.244 1.00 68.58 105 LYS B CA 1
ATOM 1624 C C . LYS B 1 107 ? -0.569 -11.800 89.478 1.00 69.43 105 LYS B C 1
ATOM 1625 O O . LYS B 1 107 ? 0.655 -11.720 89.542 1.00 70.35 105 LYS B O 1
ATOM 1631 N N . SER B 1 108 ? -1.318 -12.331 90.430 1.00 70.68 106 SER B N 1
ATOM 1632 C CA . SER B 1 108 ? -0.791 -12.796 91.694 1.00 72.17 106 SER B CA 1
ATOM 1633 C C . SER B 1 108 ? -0.230 -14.212 91.585 1.00 72.38 106 SER B C 1
ATOM 1634 O O . SER B 1 108 ? 0.213 -14.760 92.597 1.00 73.35 106 SER B O 1
ATOM 1637 N N . ALA B 1 109 ? -0.280 -14.811 90.386 1.00 71.78 107 ALA B N 1
ATOM 1638 C CA . ALA B 1 109 ? 0.213 -16.168 90.175 1.00 71.02 107 ALA B CA 1
ATOM 1639 C C . ALA B 1 109 ? 1.704 -16.252 90.452 1.00 70.62 107 ALA B C 1
ATOM 1640 O O . ALA B 1 109 ? 2.456 -15.334 90.144 1.00 70.51 107 ALA B O 1
ATOM 1642 N N . ASP B 1 110 ? 2.101 -17.371 91.048 1.00 70.62 108 ASP B N 1
ATOM 1643 C CA . ASP B 1 110 ? 3.500 -17.781 91.167 1.00 70.94 108 ASP B CA 1
ATOM 1644 C C . ASP B 1 110 ? 4.157 -17.699 89.780 1.00 69.58 108 ASP B C 1
ATOM 1645 O O . ASP B 1 110 ? 3.544 -18.051 88.776 1.00 68.53 108 ASP B O 1
ATOM 1650 N N . PRO B 1 111 ? 5.380 -17.175 89.719 1.00 69.11 109 PRO B N 1
ATOM 1651 C CA . PRO B 1 111 ? 6.143 -17.157 88.482 1.00 68.70 109 PRO B CA 1
ATOM 1652 C C . PRO B 1 111 ? 6.156 -18.486 87.708 1.00 67.61 109 PRO B C 1
ATOM 1653 O O . PRO B 1 111 ? 6.170 -18.470 86.475 1.00 67.90 109 PRO B O 1
ATOM 1657 N N . GLN B 1 112 ? 6.114 -19.608 88.410 1.00 65.74 110 GLN B N 1
ATOM 1658 C CA . GLN B 1 112 ? 6.294 -20.891 87.772 1.00 64.58 110 GLN B CA 1
ATOM 1659 C C . GLN B 1 112 ? 5.000 -21.286 87.066 1.00 62.86 110 GLN B C 1
ATOM 1660 O O . GLN B 1 112 ? 5.020 -21.870 85.991 1.00 62.40 110 GLN B O 1
ATOM 1666 N N . VAL B 1 113 ? 3.870 -20.912 87.646 1.00 60.92 111 VAL B N 1
ATOM 1667 C CA . VAL B 1 113 ? 2.586 -21.029 86.970 1.00 59.24 111 VAL B CA 1
ATOM 1668 C C . VAL B 1 113 ? 2.532 -20.208 85.631 1.00 58.00 111 VAL B C 1
ATOM 1669 O O . VAL B 1 113 ? 1.973 -20.677 84.627 1.00 57.49 111 VAL B O 1
ATOM 1673 N N . LEU B 1 114 ? 3.118 -19.007 85.603 1.00 56.84 112 LEU B N 1
ATOM 1674 C CA . LEU B 1 114 ? 3.204 -18.251 84.324 1.00 55.71 112 LEU B CA 1
ATOM 1675 C C . LEU B 1 114 ? 4.004 -19.026 83.246 1.00 53.63 112 LEU B C 1
ATOM 1676 O O . LEU B 1 114 ? 3.572 -19.138 82.083 1.00 52.74 112 LEU B O 1
ATOM 1681 N N . ILE B 1 115 ? 5.154 -19.559 83.632 1.00 51.95 113 ILE B N 1
ATOM 1682 C CA . ILE B 1 115 ? 5.953 -20.420 82.721 1.00 51.72 113 ILE B CA 1
ATOM 1683 C C . ILE B 1 115 ? 5.144 -21.612 82.193 1.00 52.45 113 ILE B C 1
ATOM 1684 O O . ILE B 1 115 ? 5.124 -21.895 81.004 1.00 52.98 113 ILE B O 1
ATOM 1689 N N . HIS B 1 116 ? 4.448 -22.311 83.074 1.00 53.04 114 HIS B N 1
ATOM 1690 C CA . HIS B 1 116 ? 3.724 -23.478 82.626 1.00 54.70 114 HIS B CA 1
ATOM 1691 C C . HIS B 1 116 ? 2.490 -23.129 81.846 1.00 54.04 114 HIS B C 1
ATOM 1692 O O . HIS B 1 116 ? 2.165 -23.833 80.895 1.00 53.76 114 HIS B O 1
ATOM 1699 N N . ALA B 1 117 ? 1.836 -22.027 82.201 1.00 53.84 115 ALA B N 1
ATOM 1700 C CA . ALA B 1 117 ? 0.739 -21.506 81.353 1.00 53.45 115 ALA B CA 1
ATOM 1701 C C . ALA B 1 117 ? 1.241 -21.148 79.970 1.00 52.24 115 ALA B C 1
ATOM 1702 O O . ALA B 1 117 ? 0.608 -21.468 78.975 1.00 53.49 115 ALA B O 1
ATOM 1704 N N . VAL B 1 118 ? 2.376 -20.482 79.885 1.00 52.41 116 VAL B N 1
ATOM 1705 C CA . VAL B 1 118 ? 2.946 -20.155 78.573 1.00 52.39 116 VAL B CA 1
ATOM 1706 C C . VAL B 1 118 ? 3.269 -21.391 77.764 1.00 52.62 116 VAL B C 1
ATOM 1707 O O . VAL B 1 118 ? 2.911 -21.431 76.599 1.00 54.25 116 VAL B O 1
ATOM 1711 N N . SER B 1 119 ? 3.872 -22.420 78.370 1.00 52.53 117 SER B N 1
ATOM 1712 C CA . SER B 1 119 ? 4.101 -23.673 77.650 1.00 54.22 117 SER B CA 1
ATOM 1713 C C . SER B 1 119 ? 2.818 -24.236 77.076 1.00 53.87 117 SER B C 1
ATOM 1714 O O . SER B 1 119 ? 2.799 -24.604 75.927 1.00 54.44 117 SER B O 1
ATOM 1717 N N . LEU B 1 120 ? 1.754 -24.303 77.878 1.00 53.38 118 LEU B N 1
ATOM 1718 C CA . LEU B 1 120 ? 0.530 -24.941 77.457 1.00 54.24 118 LEU B CA 1
ATOM 1719 C C . LEU B 1 120 ? -0.090 -24.173 76.341 1.00 54.49 118 LEU B C 1
ATOM 1720 O O . LEU B 1 120 ? -0.647 -24.760 75.396 1.00 54.56 118 LEU B O 1
ATOM 1725 N N . ILE B 1 121 ? -0.015 -22.847 76.455 1.00 55.19 119 ILE B N 1
ATOM 1726 C CA . ILE B 1 121 ? -0.737 -21.981 75.507 1.00 56.64 119 ILE B CA 1
ATOM 1727 C C . ILE B 1 121 ? -0.109 -22.113 74.127 1.00 56.92 119 ILE B C 1
ATOM 1728 O O . ILE B 1 121 ? -0.813 -22.228 73.143 1.00 58.10 119 ILE B O 1
ATOM 1733 N N . LEU B 1 122 ? 1.204 -22.188 74.109 1.00 58.16 120 LEU B N 1
ATOM 1734 C CA . LEU B 1 122 ? 1.992 -22.363 72.904 1.00 60.10 120 LEU B CA 1
ATOM 1735 C C . LEU B 1 122 ? 1.734 -23.717 72.241 1.00 61.67 120 LEU B C 1
ATOM 1736 O O . LEU B 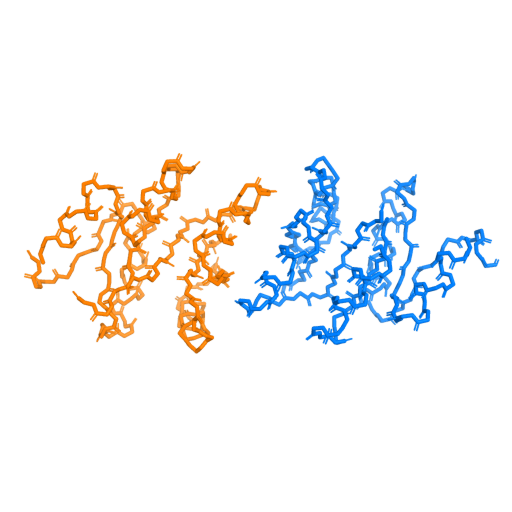1 122 ? 1.824 -23.837 71.012 1.00 62.52 120 LEU B O 1
ATOM 1741 N N . GLU B 1 123 ? 1.382 -24.717 73.056 1.00 62.47 121 GLU B N 1
ATOM 1742 C CA . GLU B 1 123 ? 1.094 -26.060 72.594 1.00 62.11 121 GLU B CA 1
ATOM 1743 C C . GLU B 1 123 ? -0.352 -26.135 72.164 1.00 62.30 121 GLU B C 1
ATOM 1744 O O . GLU B 1 123 ? -0.857 -27.218 71.871 1.00 62.62 121 GLU B O 1
ATOM 1750 N N . GLY B 1 124 ? -1.062 -25.007 72.173 1.00 61.58 122 GLY B N 1
ATOM 1751 C CA . GLY B 1 124 ? -2.455 -25.025 71.699 1.00 60.48 122 GLY B CA 1
ATOM 1752 C C . GLY B 1 124 ? -3.509 -25.289 72.769 1.00 60.06 122 GLY B C 1
ATOM 1753 O O . GLY B 1 124 ? -4.713 -25.422 72.451 1.00 59.82 122 GLY B O 1
ATOM 1754 N N . GLU B 1 125 ? -3.088 -25.362 74.034 1.00 59.16 123 GLU B N 1
ATOM 1755 C CA . GLU B 1 125 ? -4.065 -25.533 75.109 1.00 59.57 123 GLU B CA 1
ATOM 1756 C C . GLU B 1 125 ? -4.435 -24.178 75.769 1.00 60.68 123 GLU B C 1
ATOM 1757 O O . GLU B 1 125 ? -3.914 -23.119 75.368 1.00 59.76 123 GLU B O 1
ATOM 1763 N N . ILE B 1 126 ? -5.359 -24.232 76.735 1.00 60.82 124 ILE B N 1
ATOM 1764 C CA . ILE B 1 126 ? -5.844 -23.073 77.457 1.00 61.23 124 ILE B CA 1
ATOM 1765 C C . ILE B 1 126 ? -5.440 -23.154 78.938 1.00 61.96 124 ILE B C 1
ATOM 1766 O O . ILE B 1 126 ? -5.597 -24.210 79.581 1.00 62.86 124 ILE B O 1
ATOM 1771 N N . PHE B 1 127 ? -4.908 -22.066 79.495 1.00 61.57 125 PHE B N 1
ATOM 1772 C CA . PHE B 1 127 ? -4.789 -21.984 80.957 1.00 59.84 125 PHE B CA 1
ATOM 1773 C C . PHE B 1 127 ? -5.882 -21.140 81.563 1.00 60.27 125 PHE B C 1
ATOM 1774 O O . PHE B 1 127 ? -6.163 -20.040 81.099 1.00 57.62 125 PHE B O 1
ATOM 1782 N N . LEU B 1 128 ? -6.472 -21.666 82.645 1.00 60.54 126 LEU B N 1
ATOM 1783 C CA . LEU B 1 128 ? -7.476 -20.950 83.437 1.00 60.79 126 LEU B CA 1
ATOM 1784 C C . LEU B 1 128 ? -7.236 -21.172 84.924 1.00 61.17 126 LEU B C 1
ATOM 1785 O O . LEU B 1 128 ? -6.855 -22.273 85.320 1.00 58.77 126 LEU B O 1
ATOM 1790 N N . PRO B 1 129 ? -7.452 -20.137 85.758 1.00 61.75 127 PRO B N 1
ATOM 1791 C CA . PRO B 1 129 ? -7.117 -20.456 87.148 1.00 63.46 127 PRO B CA 1
ATOM 1792 C C . PRO B 1 129 ? -8.171 -21.335 87.829 1.00 64.95 127 PRO B C 1
ATOM 1793 O O . PRO B 1 129 ? -9.308 -21.415 87.361 1.00 65.43 127 PRO B O 1
ATOM 1797 N N . ARG B 1 130 ? -7.759 -22.012 88.902 1.00 67.90 128 ARG B N 1
ATOM 1798 C CA . ARG B 1 130 ? -8.646 -22.891 89.671 1.00 70.82 128 ARG B CA 1
ATOM 1799 C C . ARG B 1 130 ? -9.919 -22.140 90.118 1.00 71.92 128 ARG B C 1
ATOM 1800 O O . ARG B 1 130 ? -11.022 -22.654 89.905 1.00 72.46 128 ARG B O 1
ATOM 1808 N N . SER B 1 131 ? -9.767 -20.923 90.660 1.00 73.57 129 SER B N 1
ATOM 1809 C CA . SER B 1 131 ? -10.930 -20.051 90.982 1.00 75.35 129 SER B CA 1
ATOM 1810 C C . SER B 1 131 ? -12.076 -20.434 90.072 1.00 75.71 129 SER B C 1
ATOM 1811 O O . SER B 1 131 ? -13.063 -21.024 90.510 1.00 76.29 129 SER B O 1
ATOM 1814 N N . TYR B 1 132 ? -11.902 -20.098 88.787 1.00 76.32 130 TYR B N 1
ATOM 1815 C CA . TYR B 1 132 ? -12.880 -20.309 87.719 1.00 76.64 130 TYR B CA 1
ATOM 1816 C C . TYR B 1 132 ? -13.437 -21.728 87.699 1.00 77.34 130 TYR B C 1
ATOM 1817 O O . TYR B 1 132 ? -14.545 -21.945 87.209 1.00 78.34 130 TYR B O 1
#

Foldseek 3Di:
DAEEEEAAQDPCVQVVCQVLQCVVDPVYGYHYHDHLVRVVVCVVVVDDHQEYEYEDPLVSVLVVCVSPVNHAYAYCQVRVVSNVVSPHQEYRPVPDDSVCVNVQVVQSSVVHYYYDPVND/DAEEEEADQDVCVQVVVQCLQVVVDPPYGYHYDNHLVRVLVCVVVVDDHAEYEYEDPLVSLLVVCVSPVNHAYEYEYCDCVRVVSNVVSPHQEYHYVPDDSVVVNVQVVQSSVVHHYDDPVD

Radius of gyration: 19.83 Å; Cα contacts (8 Å, |Δi|>4): 421; chains: 2; bounding box: 51×46×47 Å

B-factor: mean 60.25, std 10.87, range [38.37, 95.96]

Nearest PDB structures (foldseek):
  2qsj-assembly2_A  TM=1.008E+00  e=9.876E-25  Ruegeria pomeroyi DSS-3
  2qsj-assembly3_B  TM=9.959E-01  e=2.257E-20  Ruegeria pomeroyi DSS-3
  6eo3-assembly1_B  TM=8.973E-01  e=2.221E-06  Salmonella enterica subsp. enterica serovar Typhimurium
  3kyi-assembly1_B  TM=7.777E-01  e=1.714E-03  Cereibacter sphaeroides
  6kj9-assembly2_F  TM=4.063E-01  e=2.672E+00  Escherichia coli K-12

Secondary structure (DSSP, 8-state):
-EEEEEE-S-HHHHHHHHHHHHHH-TTEEEEEESSHHHHHHHHHTT---SEEEE---HHHHHHHHHH-TTSEEEE--HHHHHHHHTT--BB--TTS-HHHHHHHHHHHHTT--B--GGG-/-EEEEEE-S-HHHHHHHHHHHHHH-TTEEEEEESSHHHHHHHHHTT---SEEEEE--HHHHHHHHHH-TTSEEEEEE---HHHHHHHHTT-SBEEETTS-HHHHHHHHHHHHTT--B--S--